Protein AF-A0A3C0W2G9-F1 (afdb_monomer_lite)

Secondary structure (DSSP, 8-state):
-------TTSSPPPHHHHIIIIIS--------SPPPPHHHHHHHHHHHTTS--GGG---EEEEEE-SHHHHHHHHTTS-HHHHHHHHHSS-EEEEEE-TTGGGGHHHH-TT-GGGGGGG-SHHHHHHHHHHHHHHHHHHHHHHHHHHHHHHHHHHTT-HHHHHHHHHHHHHHHHHHHHH-TT-S-----TTHHHHHHHHHHHHHHHHHHHHHHHHHHHHHHSSPPPPPPPP--PPPP--

Foldseek 3Di:
DDPPDQDPVNDDDDVVLCCLQPVVDDDDQDDDPDADDPVLVVVLCVVLQPDDAVLQLSFKDKDKQQDLVSLVVVLVVDDPVNSVSSNVDRIDIDIDGHLQSLVCSCPRNVVDNCSSVVNPDSVSSVVRRVVRSVVSVSVSSSSSSVSVVLVVCVVVPPPVSVVVVVVVVVVVVVVCQVPDPPPPDDDDPPVCVVVVVVVVVVVVVVVVVVVVVVVVVVVVVPDDDDDDDDDDDDDDDDD

Sequence (239 aa):
MAFDALSTRDVPVADAVLARLFTEARTHNGWSDRPVSEELIRKLYDLTKFGPTAVNMTPARFVFVTSPEAKARLSVHMAEGNRAKTLAAPVNLIIAQDIDFHDTLPKLFPHAPGARDWFLDEAGRREAAFRDAEAREREAEAEAKATAMVSEAIARGDVNAINYFVAQKYVEAFAELARSPQQKTVIVPSEMGALVGTIAGVGELVGLAKEQQQVRTEARQAAPRAAPRRSGGAVPTTE

Structure (mmCIF, N/CA/C/O backbone):
data_AF-A0A3C0W2G9-F1
#
_entry.id   AF-A0A3C0W2G9-F1
#
loop_
_atom_site.group_PDB
_atom_site.id
_atom_site.type_symbol
_atom_site.label_atom_id
_atom_site.label_alt_id
_atom_site.label_comp_id
_atom_site.label_asym_id
_atom_site.label_entity_id
_atom_site.label_seq_id
_atom_site.pdbx_PDB_ins_code
_atom_site.Cartn_x
_atom_site.Cartn_y
_atom_site.Cartn_z
_atom_site.occupancy
_atom_site.B_iso_or_equiv
_atom_site.auth_seq_id
_atom_site.auth_comp_id
_atom_site.auth_asym_id
_atom_site.auth_atom_id
_atom_site.pdbx_PDB_model_num
ATOM 1 N N . MET A 1 1 ? 14.756 -41.113 3.517 1.00 38.84 1 MET A N 1
ATOM 2 C CA . MET A 1 1 ? 14.369 -40.845 4.916 1.00 38.84 1 MET A CA 1
ATOM 3 C C . MET A 1 1 ? 13.489 -39.602 4.919 1.00 38.84 1 MET A C 1
ATOM 5 O O . MET A 1 1 ? 13.865 -38.640 4.271 1.00 38.84 1 MET A O 1
ATOM 9 N N . ALA A 1 2 ? 12.297 -39.749 5.507 1.00 42.31 2 ALA A N 1
ATOM 10 C CA . ALA A 1 2 ? 11.140 -38.851 5.659 1.00 42.31 2 ALA A CA 1
ATOM 11 C C . ALA A 1 2 ? 11.136 -37.471 4.958 1.00 42.31 2 ALA A C 1
ATOM 13 O O . ALA A 1 2 ? 11.814 -36.544 5.386 1.00 42.31 2 ALA A O 1
ATOM 14 N N . PHE A 1 3 ? 10.253 -37.333 3.963 1.00 50.38 3 PHE A N 1
ATOM 15 C CA . PHE A 1 3 ? 9.782 -36.067 3.373 1.00 50.38 3 PHE A CA 1
ATOM 16 C C . PHE A 1 3 ? 8.511 -35.532 4.084 1.00 50.38 3 PHE A C 1
ATOM 18 O O . PHE A 1 3 ? 7.849 -34.642 3.567 1.00 50.38 3 PHE A O 1
ATOM 25 N N . ASP A 1 4 ? 8.165 -36.086 5.254 1.00 56.31 4 ASP A N 1
ATOM 26 C CA . ASP A 1 4 ? 6.842 -35.945 5.897 1.00 56.31 4 ASP A CA 1
ATOM 27 C C . ASP A 1 4 ? 6.796 -34.972 7.089 1.00 56.31 4 ASP A C 1
ATOM 29 O O . ASP A 1 4 ? 5.819 -34.939 7.835 1.00 56.31 4 ASP A O 1
ATOM 33 N N . ALA A 1 5 ? 7.827 -34.154 7.300 1.00 57.97 5 ALA A N 1
ATOM 34 C CA . ALA A 1 5 ? 7.726 -33.061 8.264 1.00 57.97 5 ALA A CA 1
ATOM 35 C C . ALA A 1 5 ? 7.203 -31.814 7.542 1.00 57.97 5 ALA A C 1
ATOM 37 O O . ALA A 1 5 ? 7.985 -31.098 6.919 1.00 57.97 5 ALA A O 1
ATOM 38 N N . LEU A 1 6 ? 5.890 -31.559 7.626 1.00 51.69 6 LEU A N 1
ATOM 39 C CA . LEU A 1 6 ? 5.326 -30.255 7.267 1.00 51.69 6 LEU A CA 1
ATOM 40 C C . LEU A 1 6 ? 6.080 -29.195 8.071 1.00 51.69 6 LEU A C 1
ATOM 42 O O . LEU A 1 6 ? 6.038 -29.187 9.305 1.00 51.69 6 LEU A O 1
ATOM 46 N N . SER A 1 7 ? 6.807 -28.323 7.381 1.00 64.06 7 SER A N 1
ATOM 47 C CA . SER A 1 7 ? 7.380 -27.157 8.032 1.00 64.06 7 SER A CA 1
ATOM 48 C C . SER A 1 7 ? 6.233 -26.242 8.463 1.00 64.06 7 SER A C 1
ATOM 50 O O . SER A 1 7 ? 5.140 -26.283 7.901 1.00 64.06 7 SER A O 1
ATOM 52 N N . THR A 1 8 ? 6.454 -25.359 9.435 1.00 64.00 8 THR A N 1
ATOM 53 C CA . THR A 1 8 ? 5.440 -24.365 9.837 1.00 64.00 8 THR A CA 1
ATOM 54 C C . THR A 1 8 ? 4.965 -23.473 8.681 1.00 64.00 8 THR A C 1
ATOM 56 O O . THR A 1 8 ? 3.924 -22.837 8.801 1.00 64.00 8 THR A O 1
ATOM 59 N N . ARG A 1 9 ? 5.693 -23.442 7.554 1.00 63.69 9 ARG A N 1
ATOM 60 C CA . ARG A 1 9 ? 5.311 -22.740 6.318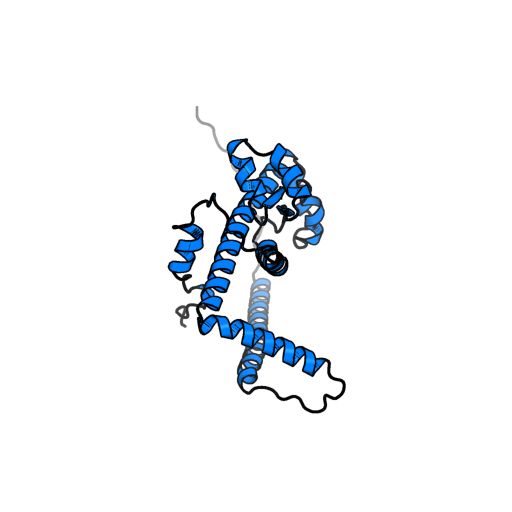 1.00 63.69 9 ARG A CA 1
ATOM 61 C C . ARG A 1 9 ? 4.286 -23.499 5.472 1.00 63.69 9 ARG A C 1
ATOM 63 O O . ARG A 1 9 ? 3.641 -22.881 4.635 1.00 63.69 9 ARG A O 1
ATOM 70 N N . ASP A 1 10 ? 4.145 -24.802 5.696 1.00 74.94 10 ASP A N 1
ATOM 71 C CA . ASP A 1 10 ? 3.252 -25.687 4.942 1.00 74.94 10 ASP A CA 1
ATOM 72 C C . ASP A 1 10 ? 1.887 -25.852 5.631 1.00 74.94 10 ASP A C 1
ATOM 74 O O . ASP A 1 10 ? 0.998 -26.528 5.116 1.00 74.94 10 ASP A O 1
ATOM 78 N N . VAL A 1 11 ? 1.707 -25.227 6.802 1.00 78.12 11 VAL A N 1
ATOM 79 C CA . VAL A 1 11 ? 0.422 -25.179 7.502 1.00 78.12 11 VAL A CA 1
ATOM 80 C C . VAL A 1 11 ? -0.447 -24.086 6.868 1.00 78.12 11 VAL A C 1
ATOM 82 O O . VAL A 1 11 ? -0.027 -22.926 6.835 1.00 78.12 11 VAL A O 1
ATOM 85 N N . PRO A 1 12 ? -1.660 -24.415 6.385 1.00 79.06 12 PRO A N 1
ATOM 86 C CA . PRO A 1 12 ? -2.573 -23.423 5.835 1.00 79.06 12 PRO A CA 1
ATOM 87 C C . PRO A 1 12 ? -2.901 -22.327 6.850 1.00 79.06 12 PRO A C 1
ATOM 89 O O . PRO A 1 12 ? -3.094 -22.587 8.040 1.00 79.06 12 PRO A O 1
ATOM 92 N N . VAL A 1 13 ? -3.006 -21.090 6.367 1.00 84.38 13 VAL A N 1
ATOM 93 C CA . VAL A 1 13 ? -3.516 -19.979 7.176 1.00 84.38 13 VAL A CA 1
ATOM 94 C C . VAL A 1 13 ? -4.967 -20.285 7.559 1.00 84.38 13 VAL A C 1
ATOM 96 O O . VAL A 1 13 ? -5.724 -20.796 6.738 1.00 84.38 13 VAL A O 1
ATOM 99 N N . ALA A 1 14 ? -5.359 -19.969 8.796 1.00 86.75 14 ALA A N 1
ATOM 100 C CA . ALA A 1 14 ? -6.708 -20.236 9.287 1.00 86.75 14 ALA A CA 1
ATOM 101 C C . ALA A 1 14 ? -7.794 -19.642 8.367 1.00 86.75 14 ALA A C 1
ATOM 103 O O . ALA A 1 14 ? -7.699 -18.480 7.963 1.00 86.75 14 ALA A O 1
ATOM 104 N N . ASP A 1 15 ? -8.868 -20.398 8.122 1.00 86.19 15 ASP A N 1
ATOM 105 C CA . ASP A 1 15 ? -9.966 -19.998 7.226 1.00 86.19 15 ASP A CA 1
ATOM 106 C C . ASP A 1 15 ? -10.579 -18.642 7.592 1.00 86.19 15 ASP A C 1
ATOM 108 O O . ASP A 1 15 ? -10.931 -17.862 6.714 1.00 86.19 15 ASP A O 1
ATOM 112 N N . ALA A 1 16 ? -10.645 -18.306 8.884 1.00 84.56 16 ALA A N 1
ATOM 113 C CA . ALA A 1 16 ? -11.134 -17.005 9.343 1.00 84.56 16 ALA A CA 1
ATOM 114 C C . ALA A 1 16 ? -10.266 -15.828 8.853 1.00 84.56 16 ALA A C 1
ATOM 116 O O . ALA A 1 16 ? -10.784 -14.749 8.555 1.00 84.56 16 ALA A O 1
ATOM 117 N N . VAL A 1 17 ? -8.948 -16.027 8.739 1.00 82.88 17 VAL A N 1
ATOM 118 C CA . VAL A 1 17 ? -8.032 -15.033 8.164 1.00 82.88 17 VAL A CA 1
ATOM 119 C C . VAL A 1 17 ? -8.278 -14.935 6.662 1.00 82.88 17 VAL A C 1
ATOM 121 O O . VAL A 1 17 ? -8.458 -13.834 6.147 1.00 82.88 17 VAL A O 1
ATOM 124 N N . LEU A 1 18 ? -8.360 -16.071 5.962 1.00 85.81 18 LEU A N 1
ATOM 125 C CA . LEU A 1 18 ? -8.646 -16.105 4.523 1.00 85.81 18 LEU A CA 1
ATOM 126 C C . LEU A 1 18 ? -9.985 -15.432 4.190 1.00 85.81 18 LEU A C 1
ATOM 128 O O . LEU A 1 18 ? -10.071 -14.674 3.222 1.00 85.81 18 LEU A O 1
ATOM 132 N N . ALA A 1 19 ? -10.999 -15.635 5.031 1.00 85.25 19 ALA A N 1
ATOM 133 C CA . ALA A 1 19 ? -12.293 -14.982 4.921 1.00 85.25 19 ALA A CA 1
ATOM 134 C C . ALA A 1 19 ? -12.169 -13.465 5.021 1.00 85.25 19 ALA A C 1
ATOM 136 O O . ALA A 1 19 ? -12.575 -12.735 4.115 1.00 85.25 19 ALA A O 1
ATOM 137 N N . ARG A 1 20 ? -11.523 -12.978 6.081 1.00 82.00 20 ARG A N 1
ATOM 138 C CA . ARG A 1 20 ? -11.395 -11.542 6.327 1.00 82.00 20 ARG A CA 1
ATOM 139 C C . ARG A 1 20 ? -10.521 -10.834 5.294 1.00 82.00 20 ARG A C 1
ATOM 141 O O . ARG A 1 20 ? -10.792 -9.679 4.974 1.00 82.00 20 ARG A O 1
ATOM 148 N N . LEU A 1 21 ? -9.496 -11.505 4.772 1.00 83.19 21 LEU A N 1
ATOM 149 C CA . LEU A 1 21 ? -8.594 -10.937 3.772 1.00 83.19 21 LEU A CA 1
ATOM 150 C C . LEU A 1 2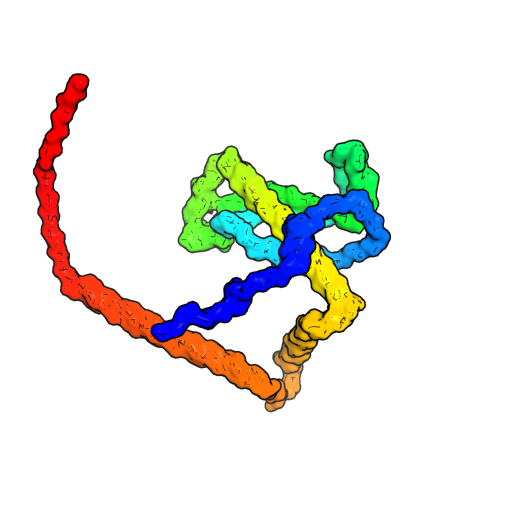1 ? -9.176 -10.983 2.357 1.00 83.19 21 LEU A C 1
ATOM 152 O O . LEU A 1 21 ? -9.108 -9.971 1.656 1.00 83.19 21 LEU A O 1
ATOM 156 N N . PHE A 1 22 ? -9.773 -12.110 1.959 1.00 83.19 22 PHE A N 1
ATOM 157 C CA . PHE A 1 22 ? -10.055 -12.399 0.552 1.00 83.19 22 PHE A CA 1
ATOM 158 C C . PHE A 1 22 ? -11.524 -12.702 0.248 1.00 83.19 22 PHE A C 1
ATOM 160 O O . PHE A 1 22 ? -12.098 -12.051 -0.622 1.00 83.19 22 PHE A O 1
ATOM 167 N N . THR A 1 23 ? -12.158 -13.673 0.914 1.00 88.75 23 THR A N 1
ATOM 168 C CA . THR A 1 23 ? -13.465 -14.181 0.437 1.00 88.75 23 THR A CA 1
ATOM 169 C C . THR A 1 23 ? -14.661 -13.363 0.947 1.00 88.75 23 THR A C 1
ATOM 171 O O . THR A 1 23 ? -15.630 -13.127 0.215 1.00 88.75 23 THR A O 1
ATOM 174 N N . GLU A 1 24 ? -14.577 -12.833 2.166 1.00 88.88 24 GLU A N 1
ATOM 175 C CA . GLU A 1 24 ? -15.614 -12.013 2.808 1.00 88.88 24 GLU A CA 1
ATOM 176 C C . GLU A 1 24 ? -15.268 -10.522 2.859 1.00 88.88 24 GLU A C 1
ATOM 178 O O . GLU A 1 24 ? -16.114 -9.703 3.215 1.00 88.88 24 GLU A O 1
ATOM 183 N N . ALA A 1 25 ? -14.060 -10.136 2.446 1.00 86.06 25 ALA A N 1
ATOM 184 C CA . ALA A 1 25 ? -13.681 -8.737 2.313 1.00 86.06 25 ALA A CA 1
ATOM 185 C C . ALA A 1 25 ? -14.664 -7.970 1.407 1.00 86.06 25 ALA A C 1
ATOM 187 O O . ALA A 1 25 ? -14.931 -8.369 0.270 1.00 86.06 25 ALA A O 1
ATOM 188 N N . ARG A 1 26 ? -15.198 -6.844 1.895 1.00 87.25 26 ARG A N 1
ATOM 189 C CA . ARG A 1 26 ? -16.066 -5.932 1.133 1.00 87.25 26 ARG A CA 1
ATOM 190 C C . ARG A 1 26 ? -15.583 -4.495 1.282 1.00 87.25 26 ARG A C 1
ATOM 192 O O . ARG A 1 26 ? -15.013 -4.124 2.305 1.00 87.25 26 ARG A O 1
ATOM 199 N N . THR A 1 27 ? -15.837 -3.675 0.268 1.00 85.50 27 THR A N 1
ATOM 200 C CA . THR A 1 27 ? -15.589 -2.233 0.342 1.00 85.50 27 THR A CA 1
ATOM 201 C C . THR A 1 27 ? -16.523 -1.599 1.370 1.00 85.50 27 THR A C 1
ATOM 203 O O . THR A 1 27 ? -17.745 -1.699 1.256 1.00 85.50 27 THR A O 1
ATOM 206 N N . HIS A 1 28 ? -15.952 -0.906 2.354 1.00 84.12 28 HIS A N 1
ATOM 207 C CA . HIS A 1 28 ? -16.710 -0.117 3.320 1.00 84.12 28 HIS A CA 1
ATOM 208 C C . HIS A 1 28 ? -16.845 1.331 2.838 1.00 84.12 28 HIS A C 1
ATOM 210 O O . HIS A 1 28 ? -15.894 1.920 2.333 1.00 84.12 28 HIS A O 1
ATOM 216 N N . ASN A 1 29 ? -18.038 1.909 2.999 1.00 82.75 29 ASN A N 1
ATOM 217 C CA . ASN A 1 29 ? -18.325 3.300 2.621 1.00 82.75 29 ASN A CA 1
ATOM 218 C C . ASN A 1 29 ? -18.645 4.209 3.823 1.00 82.75 29 ASN A C 1
ATOM 220 O O . ASN A 1 29 ? -18.886 5.397 3.628 1.00 82.75 29 ASN A O 1
ATOM 224 N N . GLY A 1 30 ? -18.657 3.663 5.043 1.00 85.56 30 GLY A N 1
ATOM 225 C CA . GLY A 1 30 ? -18.904 4.397 6.284 1.00 85.56 30 GLY A CA 1
ATOM 226 C C . GLY A 1 30 ? -17.729 4.263 7.248 1.00 85.56 30 GLY A C 1
ATOM 227 O O . GLY A 1 30 ? -17.085 3.215 7.296 1.00 85.56 30 GLY A O 1
ATOM 228 N N . TRP A 1 31 ? -17.474 5.321 8.016 1.00 88.62 31 TRP A N 1
ATOM 229 C CA . TRP A 1 31 ? -16.353 5.414 8.948 1.00 88.62 31 TRP A CA 1
ATOM 230 C C . TRP A 1 31 ? -16.860 5.703 10.358 1.00 88.62 31 TRP A C 1
ATOM 232 O O . TRP A 1 31 ? -17.821 6.446 10.533 1.00 88.62 31 TRP A O 1
ATOM 242 N N . SER A 1 32 ? -16.208 5.118 11.360 1.00 88.44 32 SER A N 1
ATOM 243 C CA . SER A 1 32 ? -16.384 5.519 12.759 1.00 88.44 32 SER A CA 1
ATOM 244 C C . SER A 1 32 ? -15.477 6.698 13.104 1.00 88.44 32 SER A C 1
ATOM 246 O O . SER A 1 32 ? -14.411 6.825 12.505 1.00 88.44 32 SER A O 1
ATOM 248 N N . ASP A 1 33 ? -15.785 7.414 14.183 1.00 84.81 33 ASP A N 1
ATOM 249 C CA . ASP A 1 33 ? -14.939 8.497 14.716 1.00 84.81 33 ASP A CA 1
ATOM 250 C C . ASP A 1 33 ? -13.641 8.012 15.390 1.00 84.81 33 ASP A C 1
ATOM 252 O O . ASP A 1 33 ? -12.859 8.808 15.910 1.00 84.81 33 ASP A O 1
ATOM 256 N N . ARG A 1 34 ? -13.391 6.695 15.416 1.00 87.00 34 ARG A N 1
ATOM 257 C CA . ARG A 1 34 ? -12.172 6.128 15.998 1.00 87.00 34 ARG A CA 1
ATOM 258 C C . ARG A 1 34 ? -10.946 6.595 15.198 1.00 87.00 34 ARG A C 1
ATOM 260 O O . ARG A 1 34 ? -10.843 6.263 14.014 1.00 87.00 34 ARG A O 1
ATOM 267 N N . PRO A 1 35 ? -9.983 7.292 15.827 1.00 87.00 35 PRO A N 1
ATOM 268 C CA . PRO A 1 35 ? -8.773 7.708 15.139 1.00 87.00 35 PRO A CA 1
ATOM 269 C C . PRO A 1 35 ? -7.886 6.501 14.818 1.00 87.00 35 PRO A C 1
ATOM 271 O O . PRO A 1 35 ? -7.828 5.525 15.568 1.00 87.00 35 PRO A O 1
ATOM 274 N N . VAL A 1 36 ? -7.153 6.598 13.712 1.00 91.94 36 VAL A N 1
ATOM 275 C CA . VAL A 1 36 ? -6.079 5.663 13.356 1.00 91.94 36 VAL A CA 1
ATOM 276 C C . VAL A 1 36 ? -4.764 6.283 13.817 1.00 91.94 36 VAL A C 1
ATOM 278 O O . VAL A 1 36 ? -4.431 7.393 13.404 1.00 91.94 36 VAL A O 1
ATOM 281 N N . SER A 1 37 ? -4.031 5.596 14.695 1.00 92.06 37 SER A N 1
ATOM 282 C CA . SER A 1 37 ? -2.765 6.111 15.219 1.00 92.06 37 SER A CA 1
ATOM 283 C C . SER A 1 37 ? -1.658 6.067 14.165 1.00 92.06 37 SER A C 1
ATOM 285 O O . SER A 1 37 ? -1.608 5.171 13.321 1.00 92.06 37 SER A O 1
ATOM 287 N N . GLU A 1 38 ? -0.719 7.010 14.246 1.00 92.38 38 GLU A N 1
ATOM 288 C CA . GLU A 1 38 ? 0.473 7.006 13.393 1.00 92.38 38 GLU A CA 1
ATOM 289 C C . GLU A 1 38 ? 1.300 5.725 13.576 1.00 92.38 38 GLU A C 1
ATOM 291 O O . GLU A 1 38 ? 1.834 5.185 12.611 1.00 92.38 38 GLU A O 1
ATOM 296 N N . GLU A 1 39 ? 1.357 5.190 14.797 1.00 92.69 39 GLU A N 1
ATOM 297 C CA . GLU A 1 39 ? 2.018 3.916 15.081 1.00 92.69 39 GLU A CA 1
ATOM 298 C C . GLU A 1 39 ? 1.418 2.770 14.255 1.00 92.69 39 GLU A C 1
ATOM 300 O O . GLU A 1 39 ? 2.155 1.965 13.688 1.00 92.69 39 GLU A O 1
ATOM 305 N N . LEU A 1 40 ? 0.087 2.711 14.142 1.00 88.62 40 LEU A N 1
ATOM 306 C CA . LEU A 1 40 ? -0.586 1.688 13.348 1.00 88.62 40 LEU A CA 1
ATOM 307 C C . LEU A 1 40 ? -0.289 1.853 11.852 1.00 88.62 40 LEU A C 1
ATOM 309 O O . LEU A 1 40 ? -0.045 0.865 11.165 1.00 88.62 40 LEU A O 1
ATOM 313 N N . ILE A 1 41 ? -0.248 3.096 11.366 1.00 91.94 41 ILE A N 1
ATOM 314 C CA . ILE A 1 41 ? 0.132 3.418 9.982 1.00 91.94 41 ILE A CA 1
ATOM 315 C C . ILE A 1 41 ? 1.573 2.977 9.694 1.00 91.94 41 ILE A C 1
ATOM 317 O O . ILE A 1 41 ? 1.844 2.393 8.646 1.00 91.94 41 ILE A O 1
ATOM 321 N N . ARG A 1 42 ? 2.501 3.218 10.626 1.00 91.56 42 ARG A N 1
ATOM 322 C CA . ARG A 1 42 ? 3.901 2.792 10.493 1.00 91.56 42 ARG A CA 1
ATOM 323 C C . ARG A 1 42 ? 4.031 1.275 10.489 1.00 91.56 42 ARG A C 1
ATOM 325 O O . ARG A 1 42 ? 4.726 0.754 9.628 1.00 91.56 42 ARG A O 1
ATOM 332 N N . LYS A 1 43 ? 3.315 0.576 11.376 1.00 88.25 43 LYS A N 1
ATOM 333 C CA . LYS A 1 43 ? 3.270 -0.896 11.386 1.00 88.25 43 LYS A CA 1
ATOM 334 C C . LYS A 1 43 ? 2.754 -1.454 10.064 1.00 88.25 43 LYS A C 1
ATOM 336 O O . LYS A 1 43 ? 3.364 -2.372 9.534 1.00 88.25 43 LYS A O 1
ATOM 341 N N . LEU A 1 44 ? 1.684 -0.870 9.520 1.00 89.06 44 LEU A N 1
ATOM 342 C CA . LEU A 1 44 ? 1.172 -1.236 8.200 1.00 89.06 44 LEU A CA 1
ATOM 343 C C . LEU A 1 44 ? 2.254 -1.063 7.127 1.00 89.06 44 LEU A C 1
ATOM 345 O O . LEU A 1 44 ? 2.577 -2.007 6.422 1.00 89.06 44 LEU A O 1
ATOM 349 N N . TYR A 1 45 ? 2.875 0.115 7.052 1.00 90.19 45 TYR A N 1
ATOM 350 C CA . TYR A 1 45 ? 3.935 0.373 6.076 1.00 90.19 45 TYR A CA 1
ATOM 351 C C . TYR A 1 45 ? 5.147 -0.559 6.235 1.00 90.19 45 TYR A C 1
ATOM 353 O O . TYR A 1 45 ? 5.735 -0.986 5.241 1.00 90.19 45 TYR A O 1
ATOM 361 N N . ASP A 1 46 ? 5.542 -0.868 7.470 1.00 89.31 46 ASP A N 1
ATOM 362 C CA . ASP A 1 46 ? 6.683 -1.736 7.754 1.00 89.31 46 ASP A CA 1
ATOM 363 C C . ASP A 1 46 ? 6.471 -3.171 7.279 1.00 89.31 46 ASP A C 1
ATOM 365 O O . ASP A 1 46 ? 7.450 -3.812 6.894 1.00 89.31 46 ASP A O 1
ATOM 369 N N . LEU A 1 47 ? 5.224 -3.642 7.263 1.00 85.69 47 LEU A N 1
ATOM 370 C CA . LEU A 1 47 ? 4.846 -4.908 6.643 1.00 85.69 47 LEU A CA 1
ATOM 371 C C . LEU A 1 47 ? 4.856 -4.762 5.110 1.00 85.69 47 LEU A C 1
ATOM 373 O O . LEU A 1 47 ? 5.661 -5.409 4.435 1.00 85.69 47 LEU A O 1
ATOM 377 N N . THR A 1 48 ? 4.117 -3.781 4.579 1.00 85.69 48 THR A N 1
ATOM 378 C CA . THR A 1 48 ? 3.885 -3.630 3.133 1.00 85.69 48 THR A CA 1
ATOM 379 C C . THR A 1 48 ? 5.175 -3.382 2.354 1.00 85.69 48 THR A C 1
ATOM 381 O O . THR A 1 48 ? 5.325 -3.812 1.209 1.00 85.69 48 THR A O 1
ATOM 384 N N . LYS A 1 49 ? 6.142 -2.647 2.924 1.00 84.88 49 LYS A N 1
ATOM 385 C CA . LYS A 1 49 ? 7.363 -2.250 2.200 1.00 84.88 49 LYS A CA 1
ATOM 386 C C . LYS A 1 49 ? 8.200 -3.453 1.750 1.00 84.88 49 LYS A C 1
ATOM 388 O O . LYS A 1 49 ? 8.859 -3.351 0.712 1.00 84.88 49 LYS A O 1
ATOM 393 N N . PHE A 1 50 ? 8.135 -4.567 2.484 1.00 82.38 50 PHE A N 1
ATOM 394 C CA . PHE A 1 50 ? 8.859 -5.807 2.191 1.00 82.38 50 PHE A CA 1
ATOM 395 C C . PHE A 1 50 ? 8.103 -6.772 1.274 1.00 82.38 50 PHE A C 1
ATOM 397 O O . PHE A 1 50 ? 8.633 -7.841 0.968 1.00 82.38 50 PHE A O 1
ATOM 404 N N . GLY A 1 51 ? 6.921 -6.386 0.794 1.00 83.19 51 GLY A N 1
ATOM 405 C CA . GLY A 1 51 ? 6.161 -7.176 -0.161 1.00 83.19 51 GLY A CA 1
ATOM 406 C C . GLY A 1 51 ? 6.959 -7.536 -1.420 1.00 83.19 51 GLY A C 1
ATOM 407 O O . GLY A 1 51 ? 7.809 -6.752 -1.870 1.00 83.19 51 GLY A O 1
ATOM 408 N N . PRO A 1 52 ? 6.728 -8.706 -2.032 1.00 83.62 52 PRO A N 1
ATOM 409 C CA . PRO A 1 52 ? 7.441 -9.099 -3.239 1.00 83.62 52 PRO A CA 1
ATOM 410 C C . PRO A 1 52 ? 7.144 -8.124 -4.390 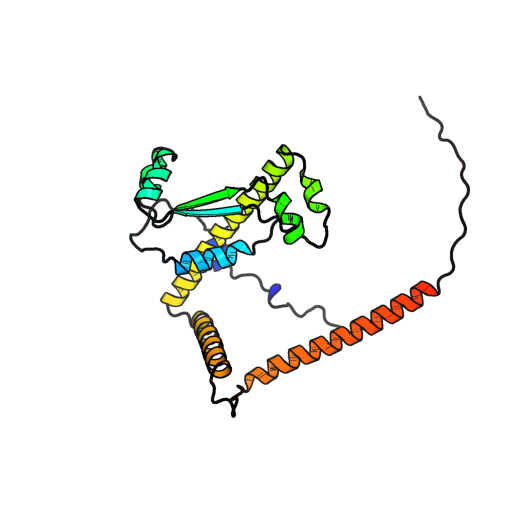1.00 83.62 52 PRO A C 1
ATOM 412 O O . PRO A 1 52 ? 6.016 -7.680 -4.578 1.00 83.62 52 PRO A O 1
ATOM 415 N N . THR A 1 53 ? 8.168 -7.780 -5.171 1.00 89.31 53 THR A N 1
ATOM 416 C CA . THR A 1 53 ? 8.039 -7.021 -6.430 1.00 89.31 53 THR A CA 1
ATOM 417 C C . THR A 1 53 ? 8.918 -7.663 -7.486 1.00 89.31 53 THR A C 1
ATOM 419 O O . THR A 1 53 ? 9.921 -8.310 -7.146 1.00 89.31 53 THR A O 1
ATOM 422 N N . ALA A 1 54 ? 8.563 -7.518 -8.763 1.00 84.31 54 ALA A N 1
ATOM 423 C CA . ALA A 1 54 ? 9.397 -8.074 -9.817 1.00 84.31 54 ALA A CA 1
ATOM 424 C C . ALA A 1 54 ? 10.789 -7.427 -9.751 1.00 84.31 54 ALA A C 1
ATOM 426 O O . ALA A 1 54 ? 10.927 -6.220 -9.562 1.00 84.31 54 ALA A O 1
ATOM 427 N N . VAL A 1 55 ? 11.831 -8.265 -9.809 1.00 88.38 55 VAL A N 1
ATOM 428 C CA . VAL A 1 55 ? 13.251 -7.877 -9.676 1.00 88.38 55 VAL A CA 1
ATOM 429 C C . VAL A 1 55 ? 13.566 -6.956 -8.483 1.00 88.38 55 VAL A C 1
ATOM 431 O O . VAL A 1 55 ? 14.544 -6.217 -8.513 1.00 88.38 55 VAL A O 1
ATOM 434 N N . ASN A 1 56 ? 12.760 -7.012 -7.415 1.00 91.06 56 ASN A N 1
ATOM 435 C CA . ASN A 1 56 ? 12.869 -6.121 -6.258 1.00 91.06 56 ASN A CA 1
ATOM 436 C C . ASN A 1 56 ? 12.821 -4.622 -6.631 1.00 91.06 56 ASN A C 1
ATOM 438 O O . ASN A 1 56 ? 13.521 -3.802 -6.037 1.00 91.06 56 ASN A O 1
ATOM 442 N N . MET A 1 57 ? 12.031 -4.257 -7.647 1.00 89.44 57 MET A N 1
ATOM 443 C CA . MET A 1 57 ? 12.022 -2.893 -8.178 1.00 89.44 57 MET A CA 1
ATOM 444 C C . MET A 1 57 ? 11.351 -1.875 -7.240 1.00 89.44 57 MET A C 1
ATOM 446 O O . MET A 1 57 ? 11.701 -0.698 -7.250 1.00 89.44 57 MET A O 1
ATOM 450 N N . THR A 1 58 ? 10.428 -2.316 -6.376 1.00 90.44 58 THR A N 1
ATOM 451 C CA . THR A 1 58 ? 9.760 -1.492 -5.344 1.00 90.44 58 THR A CA 1
ATOM 452 C C . THR A 1 58 ? 9.198 -0.142 -5.846 1.00 90.44 58 THR A C 1
ATOM 454 O O . THR A 1 58 ? 9.513 0.914 -5.285 1.00 90.44 58 THR A O 1
ATOM 457 N N . PRO A 1 59 ? 8.347 -0.114 -6.889 1.00 91.69 59 PRO A N 1
ATOM 458 C CA . PRO A 1 59 ? 7.959 1.138 -7.540 1.00 91.69 59 PRO A CA 1
ATOM 459 C C . PRO A 1 59 ? 6.849 1.883 -6.780 1.00 91.69 59 PRO A C 1
ATOM 461 O O . PRO A 1 59 ? 6.631 3.068 -7.012 1.00 91.69 59 PRO A O 1
ATOM 464 N N . ALA A 1 60 ? 6.153 1.222 -5.850 1.00 92.38 60 ALA A N 1
ATOM 465 C CA . ALA A 1 60 ? 5.067 1.823 -5.084 1.00 92.38 60 ALA A CA 1
ATOM 466 C C . ALA A 1 60 ? 5.557 2.970 -4.179 1.00 92.38 60 ALA A C 1
ATOM 468 O O . ALA A 1 60 ? 6.593 2.883 -3.509 1.00 92.38 60 ALA A O 1
ATOM 469 N N . ARG A 1 61 ? 4.787 4.056 -4.136 1.00 92.31 61 ARG A N 1
ATOM 470 C CA . ARG A 1 61 ? 4.989 5.222 -3.271 1.00 92.31 61 ARG A CA 1
ATOM 471 C C . ARG A 1 61 ? 3.699 5.484 -2.506 1.00 92.31 61 ARG A C 1
ATOM 473 O O . ARG A 1 61 ? 2.632 5.570 -3.103 1.00 92.31 61 ARG A O 1
ATOM 480 N N . PHE A 1 62 ? 3.805 5.622 -1.191 1.00 93.44 62 PHE A N 1
ATOM 481 C CA . PHE A 1 62 ? 2.657 5.708 -0.290 1.00 93.44 62 PHE A CA 1
ATOM 482 C C . PHE A 1 62 ? 2.594 7.092 0.351 1.00 93.44 62 PHE A C 1
ATOM 484 O O . PHE A 1 62 ? 3.559 7.529 0.978 1.00 93.44 62 PHE A O 1
ATOM 491 N N . VAL A 1 63 ? 1.456 7.773 0.221 1.00 95.06 63 VAL A N 1
ATOM 492 C CA . VAL A 1 63 ? 1.195 9.054 0.890 1.00 95.06 63 VAL A CA 1
ATOM 493 C C . VAL A 1 63 ? -0.044 8.916 1.764 1.00 95.06 63 VAL A C 1
ATOM 495 O O . VAL A 1 63 ? -1.165 8.810 1.267 1.00 95.06 63 VAL A O 1
ATOM 498 N N . PHE A 1 64 ? 0.163 8.938 3.079 1.00 95.31 64 PHE A N 1
ATOM 499 C CA . PHE A 1 64 ? -0.911 8.911 4.067 1.00 95.31 64 PHE A CA 1
ATOM 500 C C . PHE A 1 64 ? -1.416 10.333 4.333 1.00 95.31 64 PHE A C 1
ATOM 502 O O . PHE A 1 64 ? -0.686 11.195 4.819 1.00 95.31 64 PHE A O 1
ATOM 509 N N . VAL A 1 65 ? -2.684 10.579 4.016 1.00 96.31 65 VAL A N 1
ATOM 510 C CA . VAL A 1 65 ? -3.358 11.874 4.126 1.00 96.31 65 VAL A CA 1
ATOM 511 C C . VAL A 1 65 ? -4.284 11.857 5.342 1.00 96.31 65 VAL A C 1
ATOM 513 O O . VAL A 1 65 ? -5.373 11.275 5.312 1.00 96.31 65 VAL A O 1
ATOM 516 N N . THR A 1 66 ? -3.848 12.503 6.422 1.00 94.50 66 THR A N 1
ATOM 517 C CA . THR A 1 66 ? -4.540 12.486 7.723 1.00 94.50 66 THR A CA 1
ATOM 518 C C . THR A 1 66 ? -5.136 13.840 8.116 1.00 94.50 66 THR A C 1
ATOM 520 O O . THR A 1 66 ? -6.197 13.860 8.742 1.00 94.50 66 THR A O 1
ATOM 523 N N . SER A 1 67 ? -4.527 14.963 7.713 1.00 94.50 67 SER A N 1
ATOM 524 C CA . SER A 1 67 ? -4.991 16.302 8.113 1.00 94.50 67 SER A CA 1
ATOM 525 C C . SER A 1 67 ? -6.231 16.771 7.332 1.00 94.50 67 SER A C 1
ATOM 527 O O . SER A 1 67 ? -6.383 16.414 6.156 1.00 94.50 67 SER A O 1
ATOM 529 N N . PRO A 1 68 ? -7.109 17.597 7.935 1.00 94.94 68 PRO A N 1
ATOM 530 C CA . PRO A 1 68 ? -8.272 18.166 7.249 1.00 94.94 68 PRO A CA 1
ATOM 531 C C . PRO A 1 68 ? -7.911 18.947 5.978 1.00 94.94 68 PRO A C 1
ATOM 533 O O . PRO A 1 68 ? -8.573 18.801 4.952 1.00 94.94 68 PRO A O 1
ATOM 536 N N . GLU A 1 69 ? -6.830 19.725 6.006 1.00 96.94 69 GLU A N 1
ATOM 537 C CA . GLU A 1 69 ? -6.382 20.561 4.885 1.00 96.94 69 GLU A CA 1
ATOM 538 C C . GLU A 1 69 ? -5.917 19.695 3.712 1.00 96.94 69 GLU A C 1
ATOM 540 O O . GLU A 1 69 ? -6.253 19.948 2.553 1.00 96.94 69 GLU A O 1
ATOM 545 N N . ALA A 1 70 ? -5.163 18.634 4.004 1.00 96.94 70 ALA A N 1
ATOM 546 C CA . ALA A 1 70 ? -4.694 17.707 2.987 1.00 96.94 70 ALA A CA 1
ATOM 547 C C . ALA A 1 70 ? -5.857 16.883 2.399 1.00 96.9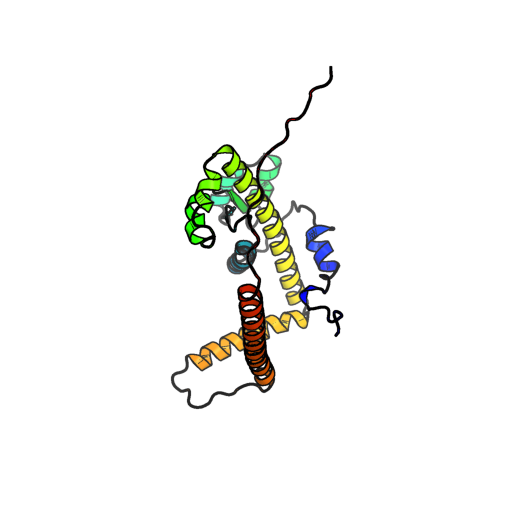4 70 ALA A C 1
ATOM 549 O O . ALA A 1 70 ? -5.905 16.671 1.186 1.00 96.94 70 ALA A O 1
ATOM 550 N N . LYS A 1 71 ? -6.846 16.501 3.219 1.00 96.62 71 LYS A N 1
ATOM 551 C CA . LYS A 1 71 ? -8.086 15.858 2.749 1.00 96.62 71 LYS A CA 1
ATOM 552 C C . LYS A 1 71 ? -8.927 16.790 1.878 1.00 96.62 71 LYS A C 1
ATOM 554 O O . LYS A 1 71 ? -9.465 16.343 0.868 1.00 96.62 71 LYS A O 1
ATOM 559 N N . ALA A 1 72 ? -9.002 18.080 2.205 1.00 96.69 72 ALA A N 1
ATOM 560 C CA . ALA A 1 72 ? -9.691 19.072 1.380 1.00 96.69 72 ALA A CA 1
ATOM 561 C C . ALA A 1 72 ? -9.032 19.216 -0.002 1.00 96.69 72 ALA A C 1
ATOM 563 O O . ALA A 1 72 ? -9.730 19.210 -1.017 1.00 96.69 72 ALA A O 1
ATOM 564 N N . ARG A 1 73 ? -7.691 19.244 -0.053 1.00 97.25 73 ARG A N 1
ATOM 565 C CA . ARG A 1 73 ? -6.925 19.225 -1.313 1.00 97.25 73 ARG A CA 1
ATOM 566 C C . ARG A 1 73 ? -7.166 17.955 -2.127 1.00 97.25 73 ARG A C 1
ATOM 568 O O . ARG A 1 73 ? -7.243 18.032 -3.344 1.00 97.25 73 ARG A O 1
ATOM 575 N N . LEU A 1 74 ? -7.295 16.799 -1.478 1.00 96.56 74 LEU A N 1
ATOM 576 C CA . LEU A 1 74 ? -7.590 15.536 -2.161 1.00 96.56 74 LEU A CA 1
ATOM 577 C C . LEU A 1 74 ? -9.027 15.493 -2.707 1.00 96.56 74 LEU A C 1
ATOM 579 O O . LEU A 1 74 ? -9.253 15.042 -3.827 1.00 96.56 74 LEU A O 1
ATOM 583 N N . SER A 1 75 ? -10.000 15.977 -1.932 1.00 95.19 75 SER A N 1
ATOM 584 C CA . SER A 1 75 ? -11.435 15.821 -2.208 1.00 95.19 75 SER A CA 1
ATOM 585 C C . SER A 1 75 ? -11.879 16.426 -3.547 1.00 95.19 75 SER A C 1
ATOM 587 O O . SER A 1 75 ? -12.728 15.853 -4.229 1.00 95.19 75 SER A O 1
ATOM 589 N N . VAL A 1 76 ? -11.269 17.530 -3.994 1.00 95.69 76 VAL A N 1
ATOM 590 C CA . VAL A 1 76 ? -11.623 18.157 -5.286 1.00 95.69 76 VAL A CA 1
ATOM 591 C C . VAL A 1 76 ? -11.311 17.266 -6.493 1.00 95.69 76 VAL A C 1
ATOM 593 O O . VAL A 1 76 ? -11.961 17.396 -7.528 1.00 95.69 76 VAL A O 1
ATOM 596 N N . HIS A 1 77 ? -10.366 16.335 -6.343 1.00 95.62 77 HIS A N 1
ATOM 597 C CA . HIS A 1 77 ? -9.989 15.364 -7.369 1.00 95.62 77 HIS A CA 1
ATOM 598 C C . HIS A 1 77 ? -10.832 14.083 -7.318 1.00 95.62 77 HIS A C 1
ATOM 600 O O . HIS A 1 77 ? -10.697 13.227 -8.189 1.00 95.62 77 HIS A O 1
ATOM 606 N N . MET A 1 78 ? -11.703 13.931 -6.315 1.00 94.06 78 MET A N 1
ATOM 607 C CA . MET A 1 78 ? -12.586 12.773 -6.190 1.00 94.06 78 MET A CA 1
ATOM 608 C C . MET A 1 78 ? -13.884 12.981 -6.973 1.00 94.06 78 MET A C 1
ATOM 610 O O . MET A 1 78 ? -14.434 14.090 -7.027 1.00 94.06 78 MET A O 1
ATOM 614 N N . ALA A 1 79 ? -14.416 11.878 -7.512 1.00 91.88 79 ALA A N 1
ATOM 615 C CA . ALA A 1 79 ? -15.778 11.823 -8.033 1.00 91.88 79 ALA A CA 1
ATOM 616 C C . ALA A 1 79 ? -16.774 12.314 -6.971 1.00 91.88 79 ALA A C 1
ATOM 618 O O . ALA A 1 79 ? -16.597 12.035 -5.784 1.00 91.88 79 ALA A O 1
ATOM 619 N N . GLU A 1 80 ? -17.825 13.021 -7.393 1.00 92.31 80 GLU A N 1
ATOM 620 C CA . GLU A 1 80 ? -18.763 13.713 -6.498 1.00 92.31 80 GLU A CA 1
ATOM 621 C C . GLU A 1 80 ? -19.295 12.812 -5.372 1.00 92.31 80 GLU A C 1
ATOM 623 O O . GLU A 1 80 ? -19.161 13.154 -4.196 1.00 92.31 80 GLU A O 1
ATOM 628 N N . GLY A 1 81 ? -19.769 11.608 -5.712 1.00 90.94 81 GLY A N 1
ATOM 629 C CA . GLY A 1 81 ? -20.287 10.633 -4.743 1.00 90.94 81 GLY A CA 1
ATOM 630 C C . GLY A 1 81 ? -19.257 10.093 -3.739 1.00 90.94 81 GLY A C 1
ATOM 631 O O . GLY A 1 81 ? -19.633 9.511 -2.725 1.00 90.94 81 GLY A O 1
ATOM 632 N N . ASN A 1 82 ? -17.958 10.301 -3.976 1.00 92.50 82 ASN A N 1
ATOM 633 C CA . ASN A 1 82 ? -16.885 9.852 -3.088 1.00 92.50 82 ASN A CA 1
ATOM 634 C C . ASN A 1 82 ? -16.351 10.963 -2.170 1.00 92.50 82 ASN A C 1
ATOM 636 O O . ASN A 1 82 ? -15.671 10.661 -1.193 1.00 92.50 82 ASN A O 1
ATOM 640 N N . ARG A 1 83 ? -16.678 12.236 -2.422 1.00 94.31 83 ARG A N 1
ATOM 641 C CA . ARG A 1 83 ? -16.097 13.372 -1.683 1.00 94.31 83 ARG A CA 1
ATOM 642 C C . ARG A 1 83 ? -16.388 13.324 -0.188 1.00 94.31 83 ARG A C 1
ATOM 644 O O . ARG A 1 83 ? -15.474 13.462 0.622 1.00 94.31 83 ARG A O 1
ATOM 651 N N . ALA A 1 84 ? -17.649 13.096 0.179 1.00 93.12 84 ALA A N 1
ATOM 652 C CA . ALA A 1 84 ? -18.072 13.072 1.578 1.00 93.12 84 ALA A CA 1
ATOM 653 C C . ALA A 1 84 ? -17.349 11.971 2.371 1.00 93.12 84 ALA A C 1
ATOM 655 O O . ALA A 1 84 ? -16.793 12.239 3.435 1.00 93.12 84 ALA A O 1
ATOM 656 N N . LYS A 1 85 ? -17.276 10.750 1.824 1.00 91.88 85 LYS A N 1
ATOM 657 C CA . LYS A 1 85 ? -16.594 9.632 2.490 1.00 91.88 85 LYS A CA 1
ATOM 658 C C . LYS A 1 85 ? -15.071 9.794 2.525 1.00 91.88 85 LYS A C 1
ATOM 660 O O . LYS A 1 85 ? -14.465 9.357 3.493 1.00 91.88 85 LYS A O 1
ATOM 665 N N . THR A 1 86 ? -14.453 10.445 1.535 1.00 93.44 86 THR A N 1
ATOM 666 C CA . THR A 1 86 ? -13.018 10.795 1.559 1.00 93.44 86 THR A CA 1
ATOM 667 C C . THR A 1 86 ? -12.705 11.799 2.669 1.00 93.44 86 THR A C 1
ATOM 669 O O . THR A 1 86 ? -11.716 11.645 3.384 1.00 93.44 86 THR A O 1
ATOM 672 N N . LEU A 1 87 ? -13.550 12.819 2.850 1.00 94.19 87 LEU A N 1
ATOM 673 C CA . LEU A 1 87 ? -13.381 13.805 3.922 1.00 94.19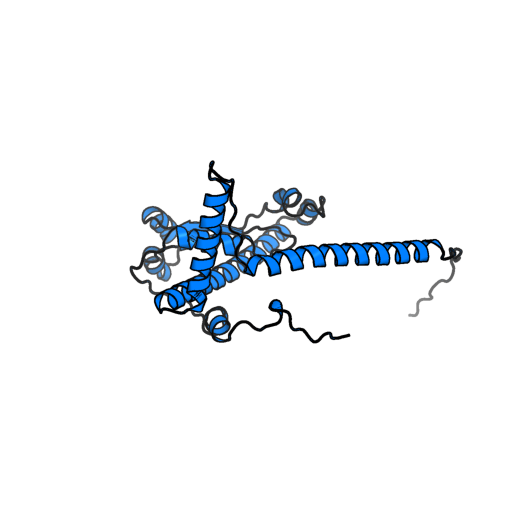 87 LEU A CA 1
ATOM 674 C C . LEU A 1 87 ? -13.602 13.187 5.310 1.00 94.19 87 LEU A C 1
ATOM 676 O O . LEU A 1 87 ? -12.868 13.510 6.241 1.00 94.19 87 LEU A O 1
ATOM 680 N N . ALA A 1 88 ? -14.576 12.281 5.427 1.00 93.31 88 ALA A N 1
ATOM 681 C CA . ALA A 1 88 ? -14.895 11.587 6.673 1.00 93.31 88 ALA A CA 1
ATOM 682 C C . ALA A 1 88 ? -13.888 10.482 7.046 1.00 93.31 88 ALA A C 1
ATOM 684 O O . ALA A 1 88 ? -13.774 10.140 8.220 1.00 93.31 88 ALA A O 1
ATOM 685 N N . ALA A 1 89 ? -13.156 9.915 6.081 1.00 93.75 89 ALA A N 1
ATOM 686 C CA . ALA A 1 89 ? -12.193 8.849 6.348 1.00 93.75 89 ALA A CA 1
ATOM 687 C C . ALA A 1 89 ? -11.107 9.321 7.332 1.00 93.75 89 ALA A C 1
ATOM 689 O O . ALA A 1 89 ? -10.553 10.409 7.139 1.00 93.75 89 ALA A O 1
ATOM 690 N N . PRO A 1 90 ? -10.727 8.527 8.353 1.00 93.06 90 PRO A N 1
ATOM 691 C CA . PRO A 1 90 ? -9.675 8.914 9.296 1.00 93.06 90 PRO A CA 1
ATOM 692 C C . PRO A 1 90 ? -8.315 9.068 8.598 1.00 93.06 90 PRO A C 1
ATOM 694 O O . PRO A 1 90 ? -7.566 9.996 8.908 1.00 93.06 90 PRO A O 1
ATOM 697 N N . VAL A 1 91 ? -8.044 8.239 7.588 1.00 95.00 91 VAL A N 1
ATOM 698 C CA . VAL A 1 91 ? -6.837 8.266 6.756 1.00 95.00 91 VAL A CA 1
ATOM 699 C C . VAL A 1 91 ? -7.249 8.012 5.311 1.00 95.00 91 VAL A C 1
ATOM 701 O O . VAL A 1 91 ? -8.013 7.086 5.054 1.00 95.00 91 VAL A O 1
ATOM 704 N N . ASN A 1 92 ? -6.727 8.798 4.371 1.00 95.06 92 ASN A N 1
ATOM 705 C CA . ASN A 1 92 ? -6.763 8.451 2.950 1.00 95.06 92 ASN A CA 1
ATOM 706 C C . ASN A 1 92 ? -5.350 8.054 2.523 1.00 95.06 92 ASN A C 1
ATOM 708 O O . ASN A 1 92 ? -4.403 8.786 2.807 1.00 95.06 92 ASN A O 1
ATOM 712 N N . LEU A 1 93 ? -5.195 6.910 1.864 1.00 94.50 93 LEU A N 1
ATOM 713 C CA . LEU A 1 93 ? -3.914 6.477 1.315 1.00 94.50 93 LEU A CA 1
ATOM 714 C C . LEU A 1 93 ? -3.905 6.748 -0.188 1.00 94.50 93 LEU A C 1
ATOM 716 O O . LEU A 1 93 ? -4.784 6.284 -0.905 1.00 94.50 93 LEU A O 1
ATOM 720 N N . ILE A 1 94 ? -2.913 7.500 -0.656 1.00 93.81 94 ILE A N 1
ATOM 721 C CA . ILE A 1 94 ? -2.615 7.630 -2.081 1.00 93.81 94 ILE A CA 1
ATOM 722 C C . ILE A 1 94 ? -1.463 6.681 -2.383 1.00 93.81 94 ILE A C 1
ATOM 724 O O . ILE A 1 94 ? -0.394 6.793 -1.774 1.00 93.81 94 ILE A O 1
ATOM 728 N N . ILE A 1 95 ? -1.686 5.773 -3.326 1.00 91.75 95 ILE A N 1
ATOM 729 C CA . ILE A 1 95 ? -0.656 4.886 -3.858 1.00 91.75 95 ILE A CA 1
ATOM 730 C C . ILE A 1 95 ? -0.298 5.405 -5.243 1.00 91.75 95 ILE A C 1
ATOM 732 O O . ILE A 1 95 ? -1.139 5.484 -6.135 1.00 91.75 95 ILE A O 1
ATOM 736 N N . ALA A 1 96 ? 0.949 5.828 -5.387 1.00 90.31 96 ALA A N 1
ATOM 737 C CA . ALA A 1 96 ? 1.521 6.268 -6.646 1.00 90.31 96 ALA A CA 1
ATOM 738 C C . ALA A 1 96 ? 2.593 5.279 -7.104 1.00 90.31 96 ALA A C 1
ATOM 740 O O . ALA A 1 96 ? 3.095 4.467 -6.324 1.00 90.31 96 ALA A O 1
ATOM 741 N N . GLN A 1 97 ? 2.960 5.382 -8.374 1.00 88.81 97 GLN A N 1
ATOM 742 C CA . GLN A 1 97 ? 4.025 4.593 -8.972 1.00 88.81 97 GLN A CA 1
ATOM 743 C C . GLN A 1 97 ? 5.200 5.499 -9.334 1.00 88.81 97 GLN A C 1
ATOM 745 O O . GLN A 1 97 ? 5.019 6.569 -9.917 1.00 88.81 97 GLN A O 1
ATOM 750 N N . ASP A 1 98 ? 6.400 5.057 -8.995 1.00 91.25 98 ASP A N 1
ATOM 751 C CA . ASP A 1 98 ? 7.641 5.634 -9.483 1.00 91.25 98 ASP A CA 1
ATOM 752 C C . ASP A 1 98 ? 7.982 4.997 -10.831 1.00 91.25 98 ASP A C 1
ATOM 754 O O . ASP A 1 98 ? 8.294 3.810 -10.891 1.00 91.25 98 ASP A O 1
ATOM 758 N N . ILE A 1 99 ? 7.889 5.768 -11.914 1.00 89.44 99 ILE A N 1
ATOM 759 C CA . ILE A 1 99 ? 8.231 5.300 -13.267 1.00 89.44 99 ILE A CA 1
ATOM 760 C C . ILE A 1 99 ? 9.745 5.244 -13.502 1.00 89.44 99 ILE A C 1
ATOM 762 O O . ILE A 1 99 ? 10.195 4.577 -14.434 1.00 89.44 99 ILE A O 1
ATOM 766 N N . ASP A 1 100 ? 10.525 5.883 -12.633 1.00 91.31 100 ASP A N 1
ATOM 767 C CA . ASP A 1 100 ? 11.981 5.940 -12.690 1.00 91.31 100 ASP A CA 1
ATOM 768 C C . ASP A 1 100 ? 12.624 4.941 -11.710 1.00 91.31 100 ASP A C 1
ATOM 770 O O . ASP A 1 100 ? 13.825 4.983 -11.450 1.00 91.31 100 ASP A O 1
ATOM 774 N N . PHE A 1 101 ? 11.852 3.948 -11.237 1.00 90.81 101 PHE A N 1
ATOM 775 C CA . PHE A 1 101 ? 12.310 2.885 -10.328 1.00 90.81 101 PHE A CA 1
ATOM 776 C C . PHE A 1 101 ? 13.626 2.226 -10.774 1.00 90.81 101 PHE A C 1
ATOM 778 O O . PHE A 1 101 ? 14.442 1.822 -9.941 1.00 90.81 101 PHE A O 1
ATOM 785 N N . HIS A 1 102 ? 13.836 2.112 -12.090 1.00 90.88 102 HIS A N 1
ATOM 786 C CA . HIS A 1 102 ? 14.987 1.460 -12.705 1.00 90.88 102 HIS A CA 1
ATOM 787 C C . HIS A 1 102 ? 16.325 2.089 -12.288 1.00 90.88 102 HIS A C 1
ATOM 789 O O . HIS A 1 102 ? 17.323 1.373 -12.184 1.00 90.88 102 HIS A O 1
ATOM 795 N N . ASP A 1 103 ? 16.346 3.378 -11.941 1.00 92.31 103 ASP A N 1
ATOM 796 C CA . ASP A 1 103 ? 17.538 4.060 -11.427 1.00 92.31 103 ASP A CA 1
ATOM 797 C C . ASP A 1 103 ? 17.975 3.546 -10.045 1.00 92.31 103 ASP A C 1
ATOM 799 O O . ASP A 1 103 ? 19.140 3.669 -9.666 1.00 92.31 103 ASP A O 1
ATOM 803 N N . THR A 1 104 ? 17.071 2.907 -9.297 1.00 92.00 104 THR A N 1
ATOM 804 C CA . THR A 1 104 ? 17.368 2.316 -7.982 1.00 92.00 104 THR A CA 1
ATOM 805 C C . THR A 1 104 ? 17.779 0.842 -8.048 1.00 92.00 104 THR A C 1
ATOM 807 O O . THR A 1 104 ? 18.336 0.317 -7.078 1.00 92.00 104 THR A O 1
ATOM 810 N N . LEU A 1 105 ? 17.583 0.170 -9.191 1.00 93.00 105 LEU A N 1
ATOM 811 C CA . LEU A 1 105 ? 17.899 -1.254 -9.362 1.00 93.00 105 LEU A CA 1
ATOM 812 C C . LEU A 1 105 ? 19.364 -1.621 -9.082 1.00 93.00 105 LEU A C 1
ATOM 814 O O . LEU A 1 105 ? 19.570 -2.670 -8.476 1.00 93.00 105 LEU A O 1
ATOM 818 N N . PRO A 1 106 ? 20.387 -0.798 -9.391 1.00 92.19 106 PRO A N 1
ATOM 819 C CA . PRO A 1 106 ? 21.763 -1.117 -9.000 1.00 92.19 106 PRO A CA 1
ATOM 820 C C . PRO A 1 106 ? 21.940 -1.310 -7.484 1.00 92.19 106 PRO A C 1
ATOM 822 O O . PRO A 1 106 ? 22.802 -2.072 -7.050 1.00 92.19 106 PRO A O 1
ATOM 825 N N . LYS A 1 107 ? 21.109 -0.642 -6.672 1.00 92.25 107 LYS A N 1
ATOM 826 C CA . LYS A 1 107 ? 21.097 -0.774 -5.211 1.00 92.25 107 LYS A CA 1
ATOM 827 C C . LYS A 1 107 ? 20.194 -1.915 -4.740 1.00 92.25 107 LYS A C 1
ATOM 829 O O . LYS A 1 107 ? 20.566 -2.634 -3.818 1.00 92.25 107 LYS A O 1
ATOM 834 N N . LEU A 1 108 ? 19.001 -2.044 -5.321 1.00 91.62 108 LEU A N 1
ATOM 835 C CA . LEU A 1 108 ? 17.970 -2.981 -4.855 1.00 91.62 108 LEU A CA 1
ATOM 836 C C . LEU A 1 108 ? 18.119 -4.395 -5.427 1.00 91.62 108 LEU A C 1
ATOM 838 O O . LEU A 1 108 ? 17.675 -5.359 -4.805 1.00 91.62 108 LEU A O 1
ATOM 842 N N . PHE A 1 109 ? 18.774 -4.524 -6.579 1.00 92.81 109 PHE A N 1
ATOM 843 C CA . PHE A 1 109 ? 19.006 -5.780 -7.282 1.00 92.81 109 PHE A CA 1
ATOM 844 C C . PHE A 1 109 ? 20.485 -5.937 -7.696 1.00 92.81 109 PHE A C 1
ATOM 846 O O . PHE A 1 109 ? 20.807 -6.111 -8.874 1.00 92.81 109 PHE A O 1
ATOM 853 N N . PRO A 1 110 ? 21.426 -5.905 -6.729 1.00 91.56 110 PRO A N 1
ATOM 854 C CA . PRO A 1 110 ? 22.866 -5.844 -7.007 1.00 91.56 110 PRO A CA 1
ATOM 855 C C . PRO A 1 110 ? 23.417 -7.104 -7.692 1.00 91.56 110 PRO A C 1
ATOM 857 O O . PRO A 1 110 ? 24.511 -7.082 -8.249 1.00 91.56 110 PRO A O 1
ATOM 860 N N . HIS A 1 111 ? 22.666 -8.209 -7.674 1.00 91.25 111 HIS A N 1
ATOM 861 C CA . HIS A 1 111 ? 23.039 -9.451 -8.349 1.00 91.25 111 HIS A CA 1
ATOM 862 C C . HIS A 1 111 ? 23.009 -9.341 -9.883 1.00 91.25 111 HIS A C 1
ATOM 864 O O . HIS A 1 111 ? 23.648 -10.155 -10.548 1.00 91.25 111 HIS A O 1
ATOM 870 N N . ALA A 1 112 ? 22.317 -8.340 -10.447 1.00 91.50 112 ALA A N 1
ATOM 871 C CA . ALA A 1 112 ? 22.324 -8.054 -11.882 1.00 91.50 112 ALA A CA 1
ATOM 872 C C . ALA A 1 112 ? 22.517 -6.544 -12.150 1.00 91.50 112 ALA A C 1
ATOM 874 O O . ALA A 1 112 ? 21.544 -5.820 -12.355 1.00 91.50 112 ALA A O 1
ATOM 875 N N . PRO A 1 113 ? 23.770 -6.054 -12.215 1.00 85.25 113 PRO A N 1
ATOM 876 C CA . PRO A 1 113 ? 24.073 -4.628 -12.398 1.00 85.25 113 PRO A CA 1
ATOM 877 C C . PRO A 1 113 ? 23.498 -3.994 -13.677 1.00 85.25 113 PRO A C 1
ATOM 879 O O . PRO A 1 113 ? 23.253 -2.793 -13.703 1.00 85.25 113 PRO A O 1
ATOM 882 N N . GLY A 1 114 ? 23.252 -4.794 -14.723 1.00 89.88 114 GLY A N 1
ATOM 883 C CA . GLY A 1 114 ? 22.626 -4.350 -15.977 1.00 89.88 114 GLY A CA 1
ATOM 884 C C . GLY A 1 114 ? 21.093 -4.315 -15.953 1.00 89.88 114 GLY A C 1
ATOM 885 O O . GLY A 1 114 ? 20.485 -4.001 -16.971 1.00 89.88 114 GLY A O 1
ATOM 886 N N . ALA A 1 115 ? 20.450 -4.644 -14.824 1.00 88.94 115 ALA A N 1
ATOM 887 C CA . ALA A 1 115 ? 18.989 -4.717 -14.738 1.00 88.94 115 ALA A CA 1
ATOM 888 C C . ALA A 1 115 ? 18.298 -3.373 -14.991 1.00 88.94 115 ALA A C 1
ATOM 890 O O . ALA A 1 115 ? 17.175 -3.347 -15.487 1.00 88.94 115 ALA A O 1
ATOM 891 N N . ARG A 1 116 ? 18.985 -2.258 -14.711 1.00 88.69 116 ARG A N 1
ATOM 892 C CA . ARG A 1 116 ? 18.518 -0.913 -15.061 1.00 88.69 116 ARG A CA 1
ATOM 893 C C . ARG A 1 116 ? 18.156 -0.804 -16.547 1.00 88.69 116 ARG A C 1
ATOM 895 O O . ARG A 1 116 ? 17.127 -0.226 -16.886 1.00 88.69 116 ARG A O 1
ATOM 902 N N . ASP A 1 117 ? 18.972 -1.393 -17.417 1.00 91.00 117 ASP A N 1
ATOM 903 C CA . ASP A 1 117 ? 18.847 -1.232 -18.866 1.00 91.00 117 ASP A CA 1
ATOM 904 C C . ASP A 1 117 ? 17.766 -2.137 -19.482 1.00 91.00 117 ASP A C 1
ATOM 906 O O . ASP A 1 117 ? 17.372 -1.951 -20.632 1.00 91.00 117 ASP A O 1
ATOM 910 N N . TRP A 1 118 ? 17.219 -3.089 -18.715 1.00 87.00 118 TRP A N 1
ATOM 911 C CA . TRP A 1 118 ? 16.066 -3.899 -19.144 1.00 87.00 118 TRP A CA 1
ATOM 912 C C . TRP A 1 118 ? 14.798 -3.061 -19.309 1.00 87.00 118 TRP A C 1
ATOM 914 O O . TRP A 1 118 ? 13.852 -3.477 -19.973 1.00 87.00 118 TRP A O 1
ATOM 924 N N . PHE A 1 119 ? 14.796 -1.874 -18.712 1.00 85.56 119 PHE A N 1
ATOM 925 C CA . PHE A 1 119 ? 13.644 -1.006 -18.589 1.00 85.56 119 PHE A CA 1
ATOM 926 C C . PHE A 1 119 ? 13.886 0.346 -19.266 1.00 85.56 119 PHE A C 1
ATOM 928 O O . PHE A 1 119 ? 13.417 1.354 -18.769 1.00 85.56 119 PHE A O 1
ATOM 935 N N . LEU A 1 120 ? 14.637 0.430 -20.370 1.00 80.00 120 LEU A N 1
ATOM 936 C CA . LEU A 1 120 ? 14.880 1.721 -21.043 1.00 80.00 120 LEU A CA 1
ATOM 937 C C . LEU A 1 120 ? 13.658 2.250 -21.813 1.00 80.00 120 LEU A C 1
ATOM 939 O O . LEU A 1 120 ? 13.534 3.464 -21.980 1.00 80.00 120 LEU A O 1
ATOM 943 N N . ASP A 1 121 ? 12.741 1.368 -22.213 1.00 87.94 121 ASP A N 1
ATOM 944 C CA . ASP A 1 121 ? 11.471 1.744 -22.837 1.00 87.94 121 ASP A CA 1
ATOM 945 C C . ASP A 1 121 ? 10.473 2.307 -21.809 1.00 87.94 121 ASP A C 1
ATOM 947 O O . ASP A 1 121 ? 10.167 1.675 -20.796 1.00 87.94 121 ASP A O 1
ATOM 951 N N . GLU A 1 122 ? 9.947 3.503 -22.077 1.00 83.25 122 GLU A N 1
ATOM 952 C CA . GLU A 1 122 ? 9.049 4.216 -21.163 1.00 83.25 122 GLU A CA 1
ATOM 953 C C . GLU A 1 122 ? 7.687 3.522 -21.025 1.00 83.25 122 GLU A C 1
ATOM 955 O O . GLU A 1 122 ? 7.149 3.429 -19.918 1.00 83.25 122 GLU A O 1
ATOM 960 N N . ALA A 1 123 ? 7.141 2.992 -22.125 1.00 81.06 123 ALA A N 1
ATOM 961 C CA . ALA A 1 123 ? 5.855 2.302 -22.103 1.00 81.06 123 ALA A CA 1
ATOM 962 C C . ALA A 1 123 ? 5.937 1.020 -21.260 1.00 81.06 123 ALA A C 1
ATOM 964 O O . ALA A 1 123 ? 5.097 0.798 -20.383 1.00 81.06 123 ALA A O 1
ATOM 965 N N . GLY A 1 124 ? 6.997 0.229 -21.451 1.00 77.88 124 GLY A N 1
ATOM 966 C CA . GLY A 1 124 ? 7.301 -0.943 -20.635 1.00 77.88 124 GLY A CA 1
ATOM 967 C C . GLY A 1 124 ? 7.510 -0.611 -19.155 1.00 77.88 124 GLY A C 1
ATOM 968 O O . GLY A 1 124 ? 6.959 -1.302 -18.295 1.00 77.88 124 GLY A O 1
ATOM 969 N N . ARG A 1 125 ? 8.235 0.474 -18.832 1.00 83.12 125 ARG A N 1
ATOM 970 C CA . ARG A 1 125 ? 8.398 0.941 -17.440 1.00 83.12 125 ARG A CA 1
ATOM 971 C C . ARG A 1 125 ? 7.077 1.288 -16.789 1.00 83.12 125 ARG A C 1
ATOM 973 O O . ARG A 1 125 ? 6.825 0.878 -15.659 1.00 83.12 125 ARG A O 1
ATOM 980 N N . ARG A 1 126 ? 6.241 2.052 -17.486 1.00 77.50 126 ARG A N 1
ATOM 981 C CA . ARG A 1 126 ? 4.967 2.517 -16.946 1.00 77.50 126 ARG A CA 1
ATOM 982 C C . ARG A 1 126 ? 4.037 1.354 -16.626 1.00 77.50 126 ARG A C 1
ATOM 984 O O . ARG A 1 126 ? 3.414 1.371 -15.568 1.00 77.50 126 ARG A O 1
ATOM 991 N N . GLU A 1 127 ? 3.982 0.357 -17.505 1.00 80.38 127 GLU A N 1
ATOM 992 C CA . GLU A 1 127 ? 3.186 -0.852 -17.296 1.00 80.38 127 GLU A CA 1
ATOM 993 C C . GLU A 1 127 ? 3.728 -1.702 -16.138 1.00 80.38 127 GLU A C 1
ATOM 995 O O . GLU A 1 127 ? 2.959 -2.147 -15.287 1.00 80.38 127 GLU A O 1
ATOM 1000 N N . ALA A 1 128 ? 5.049 -1.897 -16.060 1.00 76.62 128 ALA A N 1
ATOM 1001 C CA . ALA A 1 128 ? 5.676 -2.639 -14.965 1.00 76.62 128 ALA A CA 1
ATOM 1002 C C . ALA A 1 128 ? 5.435 -1.959 -13.606 1.00 76.62 128 ALA A C 1
ATOM 1004 O O . ALA A 1 128 ? 4.989 -2.606 -12.659 1.00 76.62 128 ALA A O 1
ATOM 1005 N N . ALA A 1 129 ? 5.659 -0.644 -13.536 1.00 78.06 129 ALA A N 1
ATOM 1006 C CA . ALA A 1 129 ? 5.433 0.146 -12.332 1.00 78.06 129 ALA A CA 1
ATOM 1007 C C . ALA A 1 129 ? 3.959 0.122 -11.899 1.00 78.06 129 ALA A C 1
ATOM 1009 O O . ALA A 1 129 ? 3.679 0.022 -10.706 1.00 78.06 129 ALA A O 1
ATOM 1010 N N . PHE A 1 130 ? 3.028 0.173 -12.859 1.00 81.75 130 PHE A N 1
ATOM 1011 C CA . PHE A 1 130 ? 1.592 0.102 -12.596 1.00 81.75 130 PHE A CA 1
ATOM 1012 C C . PHE A 1 130 ? 1.179 -1.242 -11.999 1.00 81.75 130 PHE A C 1
ATOM 1014 O O . PHE A 1 130 ? 0.558 -1.270 -10.939 1.00 81.75 130 PHE A O 1
ATOM 1021 N N . ARG A 1 131 ? 1.571 -2.357 -12.627 1.00 79.62 131 ARG A N 1
ATOM 1022 C CA . ARG A 1 131 ? 1.223 -3.702 -12.140 1.00 79.62 131 ARG A CA 1
ATOM 1023 C C . ARG A 1 131 ? 1.774 -3.974 -10.743 1.00 79.62 131 ARG A C 1
ATOM 1025 O O . ARG A 1 131 ? 1.056 -4.505 -9.899 1.00 79.62 131 ARG A O 1
ATOM 1032 N N . ASP A 1 132 ? 3.018 -3.582 -10.479 1.00 80.50 132 ASP A N 1
ATOM 1033 C CA . ASP A 1 132 ? 3.627 -3.773 -9.160 1.00 80.50 132 ASP A CA 1
ATOM 1034 C C . ASP A 1 132 ? 3.006 -2.852 -8.096 1.00 80.50 132 ASP A C 1
ATOM 1036 O O . ASP A 1 132 ? 2.818 -3.274 -6.954 1.00 80.50 132 ASP A O 1
ATOM 1040 N N . ALA A 1 133 ? 2.646 -1.612 -8.444 1.00 74.06 133 ALA A N 1
ATOM 1041 C CA . ALA A 1 133 ? 1.942 -0.716 -7.525 1.00 74.06 133 ALA A CA 1
ATOM 1042 C C . ALA A 1 133 ? 0.534 -1.233 -7.185 1.00 74.06 133 ALA A C 1
ATOM 1044 O O . ALA A 1 133 ? 0.145 -1.217 -6.018 1.00 74.06 133 ALA A O 1
ATOM 1045 N N . GLU A 1 134 ? -0.196 -1.756 -8.169 1.00 83.12 134 GLU A N 1
ATOM 1046 C CA . GLU A 1 134 ? -1.520 -2.355 -7.973 1.00 83.12 134 GLU A CA 1
ATOM 1047 C C . GLU A 1 134 ? -1.445 -3.647 -7.134 1.00 83.12 134 GLU A C 1
ATOM 1049 O O . GLU A 1 134 ? -2.305 -3.918 -6.294 1.00 83.12 134 GLU A O 1
ATOM 1054 N N . ALA A 1 135 ? -0.390 -4.452 -7.305 1.00 71.75 135 ALA A N 1
ATOM 1055 C CA . ALA A 1 135 ? -0.133 -5.598 -6.434 1.00 71.75 135 ALA A CA 1
ATOM 1056 C C . ALA A 1 135 ? 0.109 -5.157 -4.979 1.00 71.75 135 ALA A C 1
ATOM 1058 O O . ALA A 1 135 ? -0.463 -5.739 -4.055 1.00 71.75 135 ALA A O 1
ATOM 1059 N N . ARG A 1 136 ? 0.889 -4.086 -4.775 1.00 79.69 136 ARG A N 1
ATOM 1060 C CA . ARG A 1 136 ? 1.154 -3.518 -3.444 1.00 79.69 136 ARG A CA 1
ATOM 1061 C C . ARG A 1 136 ? -0.074 -2.886 -2.796 1.00 79.69 136 ARG A C 1
ATOM 1063 O O . ARG A 1 136 ? -0.197 -2.954 -1.578 1.00 79.69 136 ARG A O 1
ATOM 1070 N N . GLU A 1 137 ? -0.983 -2.298 -3.569 1.00 79.31 137 GLU A N 1
ATOM 1071 C CA . GLU A 1 137 ? -2.282 -1.838 -3.063 1.00 79.31 137 GLU A CA 1
ATOM 1072 C C . GLU A 1 137 ? -3.062 -2.992 -2.430 1.00 79.31 137 GLU A C 1
ATOM 1074 O O . GLU A 1 137 ? -3.470 -2.903 -1.271 1.00 79.31 137 GLU A O 1
ATOM 1079 N N . ARG A 1 138 ? -3.191 -4.111 -3.151 1.00 78.62 138 ARG A N 1
ATOM 1080 C CA . ARG A 1 138 ? -3.902 -5.299 -2.654 1.00 78.62 138 ARG A CA 1
ATOM 1081 C C . ARG A 1 138 ? -3.239 -5.900 -1.414 1.00 78.62 138 ARG A C 1
ATOM 1083 O O . ARG A 1 138 ? -3.936 -6.329 -0.496 1.00 78.62 138 ARG A O 1
ATOM 1090 N N . GLU A 1 139 ? -1.909 -5.924 -1.372 1.00 63.34 139 GLU A N 1
ATOM 1091 C CA . GLU A 1 139 ? -1.146 -6.393 -0.210 1.00 63.34 139 GLU A CA 1
ATOM 1092 C C . GLU A 1 139 ? -1.355 -5.486 1.011 1.00 63.34 139 GLU A C 1
ATOM 1094 O O . GLU A 1 139 ? -1.704 -5.977 2.083 1.00 63.34 139 GLU A O 1
ATOM 1099 N N . ALA A 1 140 ? -1.255 -4.164 0.837 1.00 72.44 140 ALA A N 1
ATOM 1100 C CA . ALA A 1 140 ? -1.502 -3.193 1.901 1.00 72.44 140 ALA A CA 1
ATOM 1101 C C . ALA A 1 140 ? -2.927 -3.311 2.467 1.00 72.44 140 ALA A C 1
ATOM 1103 O O . ALA A 1 140 ? -3.133 -3.264 3.681 1.00 72.44 140 ALA A O 1
ATOM 1104 N N . GLU A 1 141 ? -3.932 -3.503 1.608 1.00 76.88 141 GLU A N 1
ATOM 1105 C CA . GLU A 1 141 ? -5.306 -3.740 2.056 1.00 76.88 141 GLU A CA 1
ATOM 1106 C C . GLU A 1 141 ? -5.443 -5.028 2.876 1.00 76.88 141 GLU A C 1
ATOM 1108 O O . GLU A 1 141 ? -6.167 -5.053 3.879 1.00 76.88 141 GLU A O 1
ATOM 1113 N N . ALA A 1 142 ? -4.769 -6.102 2.461 1.00 68.06 142 ALA A N 1
ATOM 1114 C CA . ALA A 1 142 ? -4.771 -7.360 3.193 1.00 68.06 142 ALA A CA 1
ATOM 1115 C C . ALA A 1 142 ? -4.092 -7.197 4.565 1.00 68.06 142 ALA A C 1
ATOM 1117 O O . ALA A 1 142 ? -4.653 -7.568 5.596 1.00 68.06 142 ALA A O 1
ATOM 1118 N N . GLU A 1 143 ? -2.931 -6.555 4.622 1.00 71.12 143 GLU A N 1
ATOM 1119 C CA . GLU A 1 143 ? -2.205 -6.323 5.872 1.00 71.12 143 GLU A CA 1
ATOM 1120 C C . GLU A 1 143 ? -2.954 -5.406 6.841 1.00 71.12 143 GLU A C 1
ATOM 1122 O O . GLU A 1 143 ? -2.966 -5.659 8.049 1.00 71.12 143 GLU A O 1
ATOM 1127 N N . ALA A 1 144 ? -3.640 -4.376 6.337 1.00 72.00 144 ALA A N 1
ATOM 1128 C CA . ALA A 1 144 ? -4.475 -3.507 7.160 1.00 72.00 144 ALA A CA 1
ATOM 1129 C C . ALA A 1 144 ? -5.593 -4.307 7.847 1.00 72.00 144 ALA A C 1
ATOM 1131 O O . ALA A 1 144 ? -5.835 -4.152 9.048 1.00 72.00 144 ALA A O 1
ATOM 1132 N N . LYS A 1 145 ? -6.238 -5.223 7.113 1.00 74.62 145 LYS A N 1
ATOM 1133 C CA . LYS A 1 145 ? -7.273 -6.116 7.657 1.00 74.62 145 LYS A CA 1
ATOM 1134 C C . LYS A 1 145 ? -6.698 -7.134 8.642 1.00 74.62 145 LYS A C 1
ATOM 1136 O O . LYS A 1 145 ? -7.314 -7.361 9.684 1.00 74.62 145 LYS A O 1
ATOM 1141 N N . ALA A 1 146 ? -5.527 -7.707 8.355 1.00 66.50 146 ALA A N 1
ATOM 1142 C CA . ALA A 1 146 ? -4.837 -8.629 9.258 1.00 66.50 146 ALA A CA 1
ATOM 1143 C C . ALA A 1 146 ? -4.449 -7.936 10.573 1.00 66.50 146 ALA A C 1
ATOM 1145 O O . ALA A 1 146 ? -4.727 -8.442 11.659 1.00 66.50 146 ALA A O 1
ATOM 1146 N N . THR A 1 147 ? -3.887 -6.730 10.488 1.00 67.75 147 THR A N 1
ATOM 1147 C CA . THR A 1 147 ? -3.502 -5.931 11.658 1.00 67.75 147 THR A CA 1
ATOM 1148 C C . THR A 1 147 ? -4.727 -5.550 12.490 1.00 67.75 147 THR A C 1
ATOM 1150 O O . THR A 1 147 ? -4.697 -5.651 13.717 1.00 67.75 147 THR A O 1
ATOM 1153 N N . ALA A 1 148 ? -5.838 -5.180 11.842 1.00 69.12 148 ALA A N 1
ATOM 1154 C CA . ALA A 1 148 ? -7.106 -4.927 12.521 1.00 69.12 148 ALA A CA 1
ATOM 1155 C C . ALA A 1 148 ? -7.652 -6.185 13.218 1.00 69.12 148 ALA A C 1
ATOM 1157 O O . ALA A 1 148 ? -8.130 -6.087 14.345 1.00 69.12 148 ALA A O 1
ATOM 1158 N N . MET A 1 149 ? -7.547 -7.361 12.589 1.00 65.94 149 MET A N 1
ATOM 1159 C CA . MET A 1 149 ? -7.939 -8.637 13.194 1.00 65.94 149 MET A CA 1
ATOM 1160 C C . MET A 1 149 ? -7.106 -8.947 14.439 1.00 65.94 149 MET A C 1
ATOM 1162 O O . MET A 1 149 ? -7.675 -9.279 15.473 1.00 65.94 149 MET A O 1
ATOM 1166 N N . VAL A 1 150 ? -5.780 -8.813 14.363 1.00 60.31 150 VAL A N 1
ATOM 1167 C CA . VAL A 1 150 ? -4.891 -9.049 15.509 1.00 60.31 150 VAL A CA 1
ATOM 1168 C C . VAL A 1 150 ? -5.194 -8.051 16.625 1.00 60.31 150 VAL A C 1
ATOM 1170 O O . VAL A 1 150 ? -5.362 -8.452 17.770 1.00 60.31 150 VAL A O 1
ATOM 1173 N N . SER A 1 151 ? -5.362 -6.766 16.301 1.00 61.84 151 SER A N 1
ATOM 1174 C CA . SER A 1 151 ? -5.740 -5.738 17.278 1.00 61.84 151 SER A CA 1
ATOM 1175 C C . SER A 1 151 ? -7.091 -6.025 17.945 1.00 61.84 151 SER A C 1
ATOM 1177 O O . SER A 1 151 ? -7.230 -5.841 19.153 1.00 61.84 151 SER A O 1
ATOM 1179 N N . GLU A 1 152 ? -8.076 -6.510 17.188 1.00 61.97 152 GLU A N 1
ATOM 1180 C CA . GLU A 1 152 ? -9.393 -6.885 17.702 1.00 61.97 152 GLU A CA 1
ATOM 1181 C C . GLU A 1 152 ? -9.351 -8.167 18.552 1.00 61.97 152 GLU A C 1
ATOM 1183 O O . GLU A 1 152 ? -9.988 -8.218 19.602 1.00 61.97 152 GLU A O 1
ATOM 1188 N N . ALA A 1 153 ? -8.571 -9.175 18.152 1.00 58.28 153 ALA A N 1
ATOM 1189 C CA . ALA A 1 153 ? -8.350 -10.398 18.926 1.00 58.28 153 ALA A CA 1
ATOM 1190 C C . ALA A 1 153 ? -7.621 -10.112 20.252 1.00 58.28 153 ALA A C 1
ATOM 1192 O O . ALA A 1 153 ? -8.014 -10.628 21.298 1.00 58.28 153 ALA A O 1
ATOM 1193 N N . ILE A 1 154 ? -6.635 -9.205 20.233 1.00 53.34 154 ILE A N 1
ATOM 1194 C CA . ILE A 1 154 ? -5.963 -8.679 21.431 1.00 53.34 154 ILE A CA 1
ATOM 1195 C C . ILE A 1 154 ? -6.976 -8.000 22.358 1.00 53.34 154 ILE A C 1
ATOM 1197 O O . ILE A 1 154 ? -7.020 -8.302 23.548 1.00 53.34 154 ILE A O 1
ATOM 1201 N N . ALA A 1 155 ? -7.817 -7.108 21.823 1.00 59.41 155 ALA A N 1
ATOM 1202 C CA . ALA A 1 155 ? -8.811 -6.381 22.614 1.00 59.41 155 ALA A CA 1
ATOM 1203 C C . ALA A 1 155 ? -9.871 -7.303 23.247 1.00 59.41 155 ALA A C 1
ATOM 1205 O O . ALA A 1 155 ? -10.453 -6.957 24.273 1.00 59.41 155 ALA A O 1
ATOM 1206 N N . ARG A 1 156 ? -10.113 -8.477 22.650 1.00 60.28 156 ARG A N 1
ATOM 1207 C CA . ARG A 1 156 ? -11.039 -9.503 23.153 1.00 60.28 156 ARG A CA 1
ATOM 1208 C C . ARG A 1 156 ? -10.387 -10.519 24.103 1.00 60.28 156 ARG A C 1
ATOM 1210 O O . ARG A 1 156 ? -11.091 -11.392 24.599 1.00 60.28 156 ARG A O 1
ATOM 1217 N N . GLY A 1 157 ? -9.088 -10.392 24.390 1.00 48.12 157 GLY A N 1
ATOM 1218 C CA . GLY A 1 157 ? -8.391 -11.213 25.385 1.00 48.12 157 GLY A CA 1
ATOM 1219 C C . GLY A 1 157 ? -7.853 -12.555 24.877 1.00 48.12 157 GLY A C 1
ATOM 1220 O O . GLY A 1 157 ? -7.722 -13.482 25.674 1.00 48.12 157 GLY A O 1
ATOM 1221 N N . ASP A 1 158 ? -7.540 -12.688 23.581 1.00 52.75 158 ASP A N 1
ATOM 1222 C CA . ASP A 1 158 ? -6.917 -13.907 23.043 1.00 52.75 158 ASP A CA 1
ATOM 1223 C C . ASP A 1 158 ? -5.477 -14.086 23.571 1.00 52.75 158 ASP A C 1
ATOM 1225 O O . ASP A 1 158 ? -4.578 -13.270 23.339 1.00 52.75 158 ASP A O 1
ATOM 1229 N N . VAL A 1 159 ? -5.266 -15.192 24.286 1.00 54.75 159 VAL A N 1
ATOM 1230 C CA . VAL A 1 159 ? -4.041 -15.536 25.021 1.00 54.75 159 VAL A CA 1
ATOM 1231 C C . VAL A 1 159 ? -2.826 -15.699 24.096 1.00 54.75 159 VAL A C 1
ATOM 1233 O O . VAL A 1 159 ? -1.695 -15.462 24.517 1.00 54.75 159 VAL A O 1
ATOM 1236 N N . ASN A 1 160 ? -3.034 -16.029 22.815 1.00 52.31 160 ASN A N 1
ATOM 1237 C CA . ASN A 1 160 ? -1.942 -16.177 21.848 1.00 52.31 160 ASN A CA 1
ATOM 1238 C C . ASN A 1 160 ? -1.341 -14.835 21.407 1.00 52.31 160 ASN A C 1
ATOM 1240 O O . ASN A 1 160 ? -0.157 -14.770 21.076 1.00 52.31 160 ASN A O 1
ATOM 1244 N N . ALA A 1 161 ? -2.118 -13.750 21.441 1.00 51.59 161 ALA A N 1
ATOM 1245 C CA . ALA A 1 161 ? -1.638 -12.423 21.067 1.00 51.59 161 ALA A CA 1
ATOM 1246 C C . ALA A 1 161 ? -0.898 -11.710 22.217 1.00 51.59 161 ALA A C 1
ATOM 1248 O O . ALA A 1 161 ? -0.053 -10.846 21.976 1.00 51.59 161 ALA A O 1
ATOM 1249 N N . ILE A 1 162 ? -1.129 -12.133 23.468 1.00 55.16 162 ILE A N 1
ATOM 1250 C CA . ILE A 1 162 ? -0.334 -11.720 24.637 1.00 55.16 162 ILE A CA 1
ATOM 1251 C C . ILE A 1 162 ? 1.131 -12.155 24.476 1.00 55.16 162 ILE A C 1
ATOM 1253 O O . ILE A 1 162 ? 2.037 -11.394 24.820 1.00 55.16 162 ILE A O 1
ATOM 1257 N N . ASN A 1 163 ? 1.383 -13.324 23.876 1.00 55.66 163 ASN A N 1
ATOM 1258 C CA . ASN A 1 163 ? 2.738 -13.848 23.672 1.00 55.66 163 ASN A CA 1
ATOM 1259 C C . ASN A 1 163 ? 3.619 -12.917 22.822 1.00 55.66 163 ASN A C 1
ATOM 1261 O O . ASN A 1 163 ? 4.828 -12.871 23.034 1.00 55.66 163 ASN A O 1
ATOM 1265 N N . TYR A 1 164 ? 3.031 -12.119 21.922 1.00 58.75 164 TYR A N 1
ATOM 1266 C CA . TYR A 1 164 ? 3.765 -11.108 21.154 1.00 58.75 164 TYR A CA 1
ATOM 1267 C C . TYR A 1 164 ? 4.269 -9.959 22.043 1.00 58.75 164 TYR A C 1
ATOM 1269 O O . TYR A 1 164 ? 5.431 -9.567 21.942 1.00 58.75 164 TYR A O 1
ATOM 1277 N N . PHE A 1 165 ? 3.440 -9.453 22.964 1.00 58.16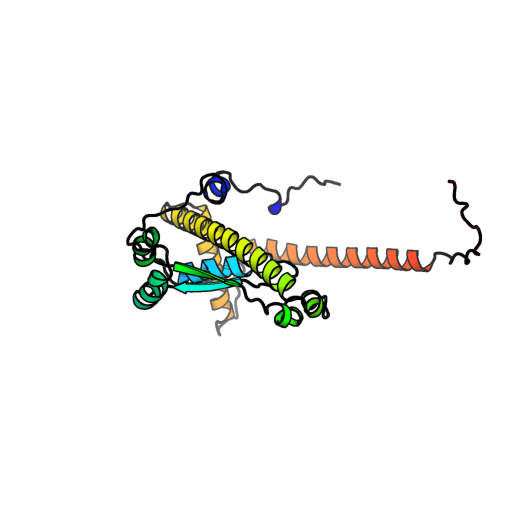 165 PHE A N 1
ATOM 1278 C CA . PHE A 1 165 ? 3.853 -8.412 23.914 1.00 58.16 165 PHE A CA 1
ATOM 1279 C C . PHE A 1 165 ? 4.849 -8.931 24.943 1.00 58.16 165 PHE A C 1
ATOM 1281 O O . PHE A 1 165 ? 5.776 -8.211 25.306 1.00 58.16 165 PHE A O 1
ATOM 1288 N N . VAL A 1 166 ? 4.695 -10.184 25.375 1.00 63.81 166 VAL A N 1
ATOM 1289 C CA . VAL A 1 166 ? 5.682 -10.854 26.225 1.00 63.81 166 VAL A CA 1
ATOM 1290 C C . VAL A 1 166 ? 7.008 -10.949 25.472 1.00 63.81 166 VAL A C 1
ATOM 1292 O O . VAL A 1 166 ? 8.016 -10.482 25.987 1.00 63.81 166 VAL A O 1
ATOM 1295 N N . ALA A 1 167 ? 7.014 -11.418 24.222 1.00 65.38 167 ALA A N 1
ATOM 1296 C CA . ALA A 1 167 ? 8.222 -11.478 23.402 1.00 65.38 167 ALA A CA 1
ATOM 1297 C C . ALA A 1 167 ? 8.871 -10.096 23.195 1.00 65.38 167 ALA A C 1
ATOM 1299 O O . ALA A 1 167 ? 10.079 -9.962 23.389 1.00 65.38 167 ALA A O 1
ATOM 1300 N N . GLN A 1 168 ? 8.093 -9.051 22.880 1.00 65.81 168 GLN A N 1
ATOM 1301 C CA . GLN A 1 168 ? 8.622 -7.686 22.763 1.00 65.81 168 GLN A CA 1
ATOM 1302 C C . GLN A 1 168 ? 9.210 -7.179 24.085 1.00 65.81 168 GLN A C 1
ATOM 1304 O O . GLN A 1 168 ? 10.317 -6.645 24.084 1.00 65.81 168 GLN A O 1
ATOM 1309 N N . LYS A 1 169 ? 8.526 -7.387 25.217 1.00 70.88 169 LYS A N 1
ATOM 1310 C CA . LYS A 1 169 ? 9.020 -6.982 26.541 1.00 70.88 169 LYS A CA 1
ATOM 1311 C C . LYS A 1 169 ? 10.262 -7.761 26.965 1.00 70.88 169 LYS A C 1
ATOM 1313 O O . LYS A 1 169 ? 11.149 -7.178 27.577 1.00 70.88 169 LYS A O 1
ATOM 1318 N N . TYR A 1 170 ? 10.367 -9.035 26.590 1.00 67.00 170 TYR A N 1
ATOM 1319 C CA . TYR A 1 170 ? 11.584 -9.824 26.768 1.00 67.00 170 TYR A CA 1
ATOM 1320 C C . TYR A 1 170 ? 12.744 -9.237 25.957 1.00 67.00 170 TYR A C 1
ATOM 1322 O O . TYR A 1 170 ? 13.816 -9.014 26.513 1.00 67.00 170 TYR A O 1
ATOM 1330 N N . VAL A 1 171 ? 12.540 -8.929 24.671 1.00 74.06 171 VAL A N 1
ATOM 1331 C CA . VAL A 1 171 ? 13.582 -8.329 23.815 1.00 74.06 171 VAL A CA 1
ATOM 1332 C C . VAL A 1 171 ? 14.008 -6.949 24.328 1.00 74.06 171 VAL A C 1
ATOM 1334 O O . VAL A 1 171 ? 15.203 -6.662 24.376 1.00 74.06 171 VAL A O 1
ATOM 1337 N N . GLU A 1 172 ? 13.061 -6.116 24.765 1.00 72.38 172 GLU A N 1
ATOM 1338 C CA . GLU A 1 172 ? 13.340 -4.818 25.395 1.00 72.38 172 GLU A CA 1
ATOM 1339 C C . GLU A 1 172 ? 14.153 -4.975 26.687 1.00 72.38 172 GLU A C 1
ATOM 1341 O O . GLU A 1 172 ? 15.198 -4.339 26.826 1.00 72.38 172 GLU A O 1
ATOM 1346 N N . ALA A 1 173 ? 13.742 -5.874 27.587 1.00 72.38 173 ALA A N 1
ATOM 1347 C CA . ALA A 1 173 ? 14.446 -6.141 28.841 1.00 72.38 173 ALA A CA 1
ATOM 1348 C C . ALA A 1 173 ? 15.875 -6.664 28.607 1.00 72.38 173 ALA A C 1
ATOM 1350 O O . ALA A 1 173 ? 16.812 -6.266 29.300 1.00 72.38 173 ALA A O 1
ATOM 1351 N N . PHE A 1 174 ? 16.077 -7.506 27.589 1.00 68.69 174 PHE A N 1
ATOM 1352 C CA . PHE A 1 174 ? 17.414 -7.939 27.178 1.00 68.69 174 PHE A CA 1
ATOM 1353 C C . PHE A 1 174 ? 18.248 -6.795 26.600 1.00 68.69 174 PHE A C 1
ATOM 1355 O O . PHE A 1 174 ? 19.445 -6.710 26.872 1.00 68.69 174 PHE A O 1
ATOM 1362 N N . ALA A 1 175 ? 17.637 -5.900 25.826 1.00 72.06 175 ALA A N 1
ATOM 1363 C CA . ALA A 1 175 ? 18.331 -4.753 25.260 1.00 72.06 175 ALA A CA 1
ATOM 1364 C C . ALA A 1 175 ? 18.744 -3.728 26.333 1.00 72.06 175 ALA A C 1
ATOM 1366 O O . ALA A 1 175 ? 19.777 -3.076 26.173 1.00 72.06 175 ALA A O 1
ATOM 1367 N N . GLU A 1 176 ? 17.968 -3.591 27.411 1.00 70.56 176 GLU A N 1
ATOM 1368 C CA . GLU A 1 176 ? 18.325 -2.800 28.595 1.00 70.56 176 GLU A CA 1
ATOM 1369 C C . GLU A 1 176 ? 19.440 -3.469 29.407 1.00 70.56 176 GLU A C 1
ATOM 1371 O O . GLU A 1 176 ? 20.417 -2.810 29.772 1.00 70.56 176 GLU A O 1
ATOM 1376 N N . LEU A 1 177 ? 19.360 -4.789 29.609 1.00 65.06 177 LEU A N 1
ATOM 1377 C CA . LEU A 1 177 ? 20.402 -5.563 30.284 1.00 65.06 177 LEU A CA 1
ATOM 1378 C C . LEU A 1 177 ? 21.744 -5.469 29.542 1.00 65.06 177 LEU A C 1
ATOM 1380 O O . LEU A 1 177 ? 22.765 -5.217 30.176 1.00 65.06 177 LEU A O 1
ATOM 1384 N N . ALA A 1 178 ? 21.731 -5.585 28.210 1.00 65.75 178 ALA A N 1
ATOM 1385 C CA . ALA A 1 178 ? 22.910 -5.488 27.345 1.00 65.75 178 ALA A CA 1
ATOM 1386 C C . ALA A 1 178 ? 23.519 -4.075 27.272 1.00 65.75 178 ALA A C 1
ATOM 1388 O O . ALA A 1 178 ? 24.683 -3.922 26.897 1.00 65.75 178 ALA A O 1
ATOM 1389 N N . ARG A 1 179 ? 22.763 -3.034 27.640 1.00 72.44 179 ARG A N 1
ATOM 1390 C CA . ARG A 1 179 ? 23.236 -1.639 27.693 1.00 72.44 179 ARG A CA 1
ATOM 1391 C C . ARG A 1 179 ? 23.620 -1.178 29.102 1.00 72.44 179 ARG A C 1
ATOM 1393 O O . ARG A 1 179 ? 24.153 -0.080 29.249 1.00 72.44 179 ARG A O 1
ATOM 1400 N N . SER A 1 180 ? 23.379 -1.992 30.131 1.00 76.06 180 SER A N 1
ATOM 1401 C CA . SER A 1 180 ? 23.667 -1.622 31.519 1.00 76.06 180 SER A CA 1
ATOM 1402 C C . SER A 1 180 ? 25.179 -1.601 31.805 1.00 76.06 180 SER A C 1
ATOM 1404 O O . SER A 1 180 ? 25.876 -2.561 31.484 1.00 76.06 180 SER A O 1
ATOM 1406 N N . PRO A 1 181 ? 25.725 -0.564 32.461 1.00 60.84 181 PRO A N 1
ATOM 1407 C CA . PRO A 1 181 ? 27.148 -0.497 32.806 1.00 60.84 181 PRO A CA 1
ATOM 1408 C C . PRO A 1 181 ? 27.581 -1.441 33.955 1.00 60.84 181 PRO A C 1
ATOM 1410 O O . PRO A 1 181 ? 28.758 -1.459 34.307 1.00 60.84 181 PRO A O 1
ATOM 1413 N N . GLN A 1 182 ? 26.674 -2.241 34.542 1.00 58.97 182 GLN A N 1
ATOM 1414 C CA . GLN A 1 182 ? 26.948 -3.156 35.674 1.00 58.97 182 GLN A CA 1
ATOM 1415 C C . GLN A 1 182 ? 26.988 -4.663 35.307 1.00 58.97 182 GLN A C 1
ATOM 1417 O O . GLN A 1 182 ? 26.772 -5.525 36.159 1.00 58.97 182 GLN A O 1
ATOM 1422 N N . GLN A 1 183 ? 27.275 -5.020 34.053 1.00 57.56 183 GLN A N 1
ATOM 1423 C CA . GLN A 1 183 ? 27.157 -6.395 33.529 1.00 57.56 183 GLN A CA 1
ATOM 1424 C C . GLN A 1 183 ? 28.263 -7.378 33.973 1.00 57.56 183 GLN A C 1
ATOM 1426 O O . GLN A 1 183 ? 29.093 -7.797 33.172 1.00 57.56 183 GLN A O 1
ATOM 1431 N N . LYS A 1 184 ? 28.264 -7.816 35.239 1.00 54.66 184 LYS A N 1
ATOM 1432 C CA . LYS A 1 184 ? 29.054 -8.998 35.660 1.00 54.66 184 LYS A CA 1
ATOM 1433 C C . LYS A 1 184 ? 28.250 -10.305 35.705 1.00 54.66 184 LYS A C 1
ATOM 1435 O O . LYS A 1 184 ? 28.856 -11.369 35.771 1.00 54.66 184 LYS A O 1
ATOM 1440 N N . THR A 1 185 ? 26.919 -10.236 35.615 1.00 60.31 185 THR A N 1
ATOM 1441 C CA . THR A 1 185 ? 26.025 -11.404 35.687 1.00 60.31 185 THR A CA 1
ATOM 1442 C C . THR A 1 185 ? 24.984 -11.346 34.573 1.00 60.31 185 THR A C 1
ATOM 1444 O O . THR A 1 185 ? 24.213 -10.392 34.496 1.00 60.31 185 THR A O 1
ATOM 1447 N N . VAL A 1 186 ? 24.946 -12.378 33.729 1.00 59.03 186 VAL A N 1
ATOM 1448 C CA . VAL A 1 186 ? 23.922 -12.580 32.694 1.00 59.03 186 VAL A CA 1
ATOM 1449 C C . VAL A 1 186 ? 23.024 -13.728 33.148 1.00 59.03 186 VAL A C 1
ATOM 1451 O O . VAL A 1 186 ? 23.501 -14.844 33.342 1.00 59.03 186 VAL A O 1
ATOM 1454 N N . ILE A 1 187 ? 21.731 -13.459 33.338 1.00 62.50 187 ILE A N 1
ATOM 1455 C CA . ILE A 1 187 ? 20.731 -14.498 33.610 1.00 62.50 187 ILE A CA 1
ATOM 1456 C C . ILE A 1 187 ? 20.210 -14.969 32.257 1.00 62.50 187 ILE A C 1
ATOM 1458 O O . ILE A 1 187 ? 19.470 -14.251 31.588 1.00 62.50 187 ILE A O 1
ATOM 1462 N N . VAL A 1 188 ? 20.639 -16.157 31.838 1.00 54.62 188 VAL A N 1
ATOM 1463 C CA . VAL A 1 188 ? 20.171 -16.788 30.602 1.00 54.62 188 VAL A CA 1
ATOM 1464 C C . VAL A 1 188 ? 18.974 -17.681 30.947 1.00 54.62 188 VAL A C 1
ATOM 1466 O O . VAL A 1 188 ? 19.139 -18.621 31.727 1.00 54.62 188 VAL A O 1
ATOM 1469 N N . PRO A 1 189 ? 17.771 -17.411 30.411 1.00 52.59 189 PRO A N 1
ATOM 1470 C CA . PRO A 1 189 ? 16.616 -18.287 30.568 1.00 52.59 189 PRO A CA 1
ATOM 1471 C C . PRO A 1 189 ? 16.927 -19.680 30.014 1.00 52.59 189 PRO A C 1
ATOM 1473 O O . PRO A 1 189 ? 17.543 -19.801 28.954 1.00 52.59 189 PRO A O 1
ATOM 1476 N N . SER A 1 190 ? 16.469 -20.730 30.696 1.00 64.44 190 SER A N 1
ATOM 1477 C CA . SER A 1 190 ? 16.714 -22.136 30.328 1.00 64.44 190 SER A CA 1
ATOM 1478 C C . SER A 1 190 ? 16.288 -22.490 28.896 1.00 64.44 190 SER A C 1
ATOM 1480 O O . SER A 1 190 ? 16.893 -23.359 28.274 1.00 64.44 190 SER A O 1
ATOM 1482 N N . GLU A 1 191 ? 15.318 -21.763 28.336 1.00 63.00 191 GLU A N 1
ATOM 1483 C CA . GLU A 1 191 ? 14.818 -21.943 26.967 1.00 63.00 191 GLU A CA 1
ATOM 1484 C C . GLU A 1 191 ? 15.786 -21.443 25.870 1.00 63.00 191 GLU A C 1
ATOM 1486 O O . GLU A 1 191 ? 15.658 -21.834 24.710 1.00 63.00 191 GLU A O 1
ATOM 1491 N N . MET A 1 192 ? 16.809 -20.631 26.189 1.00 53.62 192 MET A N 1
ATOM 1492 C CA . MET A 1 192 ? 17.830 -20.239 25.195 1.00 53.62 192 MET A CA 1
ATOM 1493 C C . MET A 1 192 ? 18.770 -21.389 24.808 1.00 53.62 192 MET A C 1
ATOM 1495 O O . MET A 1 192 ? 19.410 -21.318 23.756 1.00 53.62 192 MET A O 1
ATOM 1499 N N . GLY A 1 193 ? 18.839 -22.463 25.604 1.00 58.25 193 GLY A N 1
ATOM 1500 C CA . GLY A 1 193 ? 19.615 -23.655 25.247 1.00 58.25 193 GLY A CA 1
ATOM 1501 C C . GLY A 1 193 ? 19.161 -24.270 23.917 1.00 58.25 193 GLY A C 1
ATOM 1502 O O . GLY A 1 193 ? 19.994 -24.705 23.121 1.00 58.25 193 GLY A O 1
ATOM 1503 N N . ALA A 1 194 ? 17.856 -24.210 23.623 1.00 55.03 194 ALA A N 1
ATOM 1504 C CA . ALA A 1 194 ? 17.287 -24.699 22.368 1.00 55.03 194 ALA A CA 1
ATOM 1505 C C . ALA A 1 194 ? 17.730 -23.866 21.145 1.00 55.03 194 ALA A C 1
ATOM 1507 O O . ALA A 1 194 ? 17.963 -24.420 20.072 1.00 55.03 194 ALA A O 1
ATOM 1508 N N . LEU A 1 195 ? 17.930 -22.553 21.316 1.00 43.88 195 LEU A N 1
ATOM 1509 C CA . LEU A 1 195 ? 18.396 -21.641 20.259 1.00 43.88 195 LEU A CA 1
ATOM 1510 C C . LEU A 1 195 ? 19.889 -21.814 19.935 1.00 43.88 195 LEU A C 1
ATOM 1512 O O . LEU A 1 195 ? 20.301 -21.691 18.779 1.00 43.88 195 LEU A O 1
ATOM 1516 N N . VAL A 1 196 ? 20.716 -22.149 20.926 1.00 52.06 196 VAL A N 1
ATOM 1517 C CA . VAL A 1 196 ? 22.148 -22.415 20.696 1.00 52.06 196 VAL A CA 1
ATOM 1518 C C . VAL A 1 196 ? 22.347 -23.738 19.941 1.00 52.06 196 VAL A C 1
ATOM 1520 O O . VAL A 1 196 ? 23.189 -23.808 19.044 1.00 52.06 196 VAL A O 1
ATOM 1523 N N . GLY A 1 197 ? 21.510 -24.750 20.203 1.00 52.31 197 GLY A N 1
ATOM 1524 C CA . GLY A 1 197 ? 21.502 -26.008 19.445 1.00 52.31 197 GLY A CA 1
ATOM 1525 C C . GLY A 1 197 ? 21.187 -25.820 17.954 1.00 52.31 197 GLY A C 1
ATOM 1526 O O . GLY A 1 197 ? 21.823 -26.442 17.103 1.00 52.31 197 GLY A O 1
ATOM 1527 N N . THR A 1 198 ? 20.282 -24.894 17.611 1.00 52.81 198 THR A N 1
ATOM 1528 C CA . THR A 1 198 ? 19.968 -24.577 16.206 1.00 52.81 198 THR A CA 1
ATOM 1529 C C . THR A 1 198 ? 21.111 -23.888 15.457 1.00 52.81 198 THR A C 1
ATOM 1531 O O . THR A 1 198 ? 21.261 -24.103 14.258 1.00 52.81 198 THR A O 1
ATOM 1534 N N . ILE A 1 199 ? 21.968 -23.118 16.136 1.00 47.50 199 ILE A N 1
ATOM 1535 C CA . ILE A 1 199 ? 23.133 -22.471 15.504 1.00 47.50 199 ILE A CA 1
ATOM 1536 C C . ILE A 1 199 ? 24.259 -23.492 15.262 1.00 47.50 199 ILE A C 1
ATOM 1538 O O . ILE A 1 199 ? 24.913 -23.446 14.220 1.00 47.50 199 ILE A O 1
ATOM 1542 N N . ALA A 1 200 ? 24.442 -24.461 16.167 1.00 52.44 200 ALA A N 1
ATOM 1543 C CA . ALA A 1 200 ? 25.398 -25.554 15.979 1.00 52.44 200 ALA A CA 1
ATOM 1544 C C . ALA A 1 200 ? 25.002 -26.487 14.815 1.00 52.44 200 ALA A C 1
ATOM 1546 O O . ALA A 1 200 ? 25.851 -26.830 13.991 1.00 52.44 200 ALA A O 1
ATOM 1547 N N . GLY A 1 201 ? 23.710 -26.814 14.677 1.00 49.59 201 GLY A N 1
ATOM 1548 C CA . GLY A 1 201 ? 23.206 -27.644 13.573 1.00 49.59 201 GLY A CA 1
ATOM 1549 C C . GLY A 1 201 ? 23.358 -27.001 12.186 1.00 49.59 201 GLY A C 1
ATOM 1550 O O . GLY A 1 201 ? 23.614 -27.692 11.201 1.00 49.59 201 GLY A O 1
ATOM 1551 N N . VAL A 1 202 ? 23.283 -25.667 12.096 1.00 53.88 202 VAL A N 1
ATOM 1552 C CA . VAL A 1 202 ? 23.565 -24.930 10.848 1.00 53.88 202 VAL A CA 1
ATOM 1553 C C . VAL A 1 202 ? 25.055 -25.000 10.482 1.00 53.88 202 VAL A C 1
ATOM 1555 O O . VAL A 1 202 ? 25.390 -25.058 9.300 1.00 53.88 202 VAL A O 1
ATOM 1558 N N . GLY A 1 203 ? 25.955 -25.068 11.469 1.00 51.50 203 GLY A N 1
ATOM 1559 C CA . GLY A 1 203 ? 27.393 -25.260 11.246 1.00 51.50 203 GLY A CA 1
ATOM 1560 C C . GLY A 1 203 ? 27.738 -26.625 10.634 1.00 51.50 203 GLY A C 1
ATOM 1561 O O . GLY A 1 203 ? 28.512 -26.684 9.677 1.00 51.50 203 GLY A O 1
ATOM 1562 N N . GLU A 1 204 ? 27.119 -27.706 11.120 1.00 54.16 204 GLU A N 1
ATOM 1563 C CA . GLU A 1 204 ? 27.280 -29.060 10.557 1.00 54.16 204 GLU A CA 1
ATOM 1564 C C . GLU A 1 204 ? 26.715 -29.171 9.134 1.00 54.16 204 GLU A C 1
ATOM 1566 O O . GLU A 1 204 ? 27.365 -29.733 8.250 1.00 54.16 204 GLU A O 1
ATOM 1571 N N . LEU A 1 205 ? 25.551 -28.565 8.870 1.00 47.22 205 LEU A N 1
ATOM 1572 C CA . LEU A 1 205 ? 24.945 -28.536 7.532 1.00 47.22 205 LEU A CA 1
ATOM 1573 C C . LEU A 1 205 ? 25.826 -27.811 6.501 1.00 47.22 205 LEU A C 1
ATOM 1575 O O . LEU A 1 205 ? 25.908 -28.232 5.347 1.00 47.22 205 LEU A O 1
ATOM 1579 N N . VAL A 1 206 ? 26.527 -26.750 6.911 1.00 58.91 206 VAL A N 1
ATOM 1580 C CA . VAL A 1 206 ? 27.476 -26.024 6.050 1.00 58.91 206 VAL A CA 1
ATOM 1581 C C . VAL A 1 206 ? 28.755 -26.836 5.801 1.00 58.91 206 VAL A C 1
ATOM 1583 O O . VAL A 1 206 ? 29.318 -26.757 4.705 1.00 58.91 206 VAL A O 1
ATOM 1586 N N . GLY A 1 207 ? 29.202 -27.641 6.771 1.00 63.88 207 GLY A N 1
ATOM 1587 C CA . GLY A 1 207 ? 30.322 -28.577 6.607 1.00 63.88 207 GLY A CA 1
ATOM 1588 C C . GLY A 1 207 ? 30.009 -29.690 5.603 1.00 63.88 207 GLY A C 1
ATOM 1589 O O . GLY A 1 207 ? 30.744 -29.871 4.632 1.00 63.88 207 GLY A O 1
ATOM 1590 N N . LEU A 1 208 ? 28.854 -30.342 5.764 1.00 58.34 208 LEU A N 1
ATOM 1591 C CA . LEU A 1 208 ? 28.381 -31.409 4.875 1.00 58.34 208 LEU A CA 1
ATOM 1592 C C . LEU A 1 208 ? 28.134 -30.908 3.441 1.00 58.34 208 LEU A C 1
ATOM 1594 O O . LEU A 1 208 ? 28.437 -31.606 2.471 1.00 58.34 208 LEU A O 1
ATOM 1598 N N . ALA A 1 209 ? 27.633 -29.677 3.284 1.00 57.00 209 ALA A N 1
ATOM 1599 C CA . ALA A 1 209 ? 27.445 -29.060 1.971 1.00 57.00 209 ALA A CA 1
ATOM 1600 C C . ALA A 1 209 ? 28.780 -28.784 1.255 1.00 57.00 209 ALA A C 1
ATOM 1602 O O . ALA A 1 209 ? 28.886 -28.992 0.044 1.00 57.00 209 ALA A O 1
ATOM 1603 N N . LYS A 1 210 ? 29.820 -28.366 1.992 1.00 61.72 210 LYS A N 1
ATOM 1604 C CA . LYS A 1 210 ? 31.163 -28.153 1.431 1.00 61.72 210 LYS A CA 1
ATOM 1605 C C . LYS A 1 210 ? 31.822 -29.463 1.006 1.00 61.72 210 LYS A C 1
ATOM 1607 O O . LYS A 1 210 ? 32.370 -29.512 -0.094 1.00 61.72 210 LYS A O 1
ATOM 1612 N N . GLU A 1 211 ? 31.707 -30.521 1.806 1.00 65.81 211 GLU A N 1
ATOM 1613 C CA . GLU A 1 211 ? 32.238 -31.847 1.457 1.00 65.81 211 GLU A CA 1
ATOM 1614 C C . GLU A 1 211 ? 31.551 -32.424 0.210 1.00 65.81 211 GLU A C 1
ATOM 1616 O O . GLU A 1 211 ? 32.225 -32.873 -0.719 1.00 65.81 211 GLU A O 1
ATOM 1621 N N . GLN A 1 212 ? 30.219 -32.317 0.106 1.00 56.19 212 GLN A N 1
ATOM 1622 C CA . GLN A 1 212 ? 29.495 -32.765 -1.091 1.00 56.19 212 GLN A CA 1
ATOM 1623 C C . GLN A 1 212 ? 29.855 -31.963 -2.346 1.00 56.19 212 GLN A C 1
ATOM 1625 O O . GLN A 1 212 ? 29.892 -32.516 -3.449 1.00 56.19 212 GLN A O 1
ATOM 1630 N N . GLN A 1 213 ? 30.133 -30.668 -2.205 1.00 55.94 213 GLN A N 1
ATOM 1631 C CA . GLN A 1 213 ? 30.487 -29.804 -3.328 1.00 55.94 213 GLN A CA 1
ATOM 1632 C C . GLN A 1 213 ? 31.935 -30.025 -3.791 1.00 55.94 213 GLN A C 1
ATOM 1634 O O . GLN A 1 213 ? 32.216 -29.922 -4.989 1.00 55.94 213 GLN A O 1
ATOM 1639 N N . GLN A 1 214 ? 32.830 -30.416 -2.883 1.00 56.81 214 GLN A N 1
ATOM 1640 C CA . GLN A 1 214 ? 34.215 -30.770 -3.191 1.00 56.81 214 GLN A CA 1
ATOM 1641 C C . GLN A 1 214 ? 34.299 -32.106 -3.948 1.00 56.81 214 GLN A C 1
ATOM 1643 O O . GLN A 1 214 ? 34.869 -32.145 -5.040 1.00 56.81 214 GLN A O 1
ATOM 1648 N N . VAL A 1 215 ? 33.573 -33.137 -3.496 1.00 57.16 215 VAL A N 1
ATOM 1649 C CA . VAL A 1 215 ? 33.466 -34.433 -4.201 1.00 57.16 215 VAL A CA 1
ATOM 1650 C C . VAL A 1 215 ? 32.853 -34.272 -5.604 1.00 57.16 215 VAL A C 1
ATOM 1652 O O . VAL A 1 215 ? 33.310 -34.884 -6.572 1.00 57.16 215 VAL A O 1
ATOM 1655 N N . ARG A 1 216 ? 31.854 -33.389 -5.767 1.00 55.22 216 ARG A N 1
ATOM 1656 C CA . ARG A 1 216 ? 31.251 -33.084 -7.083 1.00 55.22 216 ARG A CA 1
ATOM 1657 C C . ARG A 1 216 ? 32.198 -32.349 -8.032 1.00 55.22 216 ARG A C 1
ATOM 1659 O O . ARG A 1 216 ? 32.066 -32.485 -9.249 1.00 55.22 216 ARG A O 1
ATOM 1666 N N . THR A 1 217 ? 33.112 -31.548 -7.493 1.00 54.88 217 THR A N 1
ATOM 1667 C CA . THR A 1 217 ? 34.069 -30.764 -8.285 1.00 54.88 217 THR A CA 1
ATOM 1668 C C . THR A 1 217 ? 35.214 -31.648 -8.776 1.00 54.88 217 THR A C 1
ATOM 1670 O O . THR A 1 217 ? 35.577 -31.570 -9.949 1.00 54.88 217 THR A O 1
ATOM 1673 N N . GLU A 1 218 ? 35.697 -32.560 -7.932 1.00 52.12 218 GLU A N 1
ATOM 1674 C CA . GLU A 1 218 ? 36.724 -33.550 -8.284 1.00 52.12 218 GLU A CA 1
ATOM 1675 C C . GLU A 1 218 ? 36.217 -34.548 -9.339 1.00 52.12 218 GLU A C 1
ATOM 1677 O O . GLU A 1 218 ? 36.889 -34.791 -10.343 1.00 52.12 218 GLU A O 1
ATOM 1682 N N . ALA A 1 219 ? 34.972 -35.025 -9.212 1.00 54.66 219 ALA A N 1
ATOM 1683 C CA . ALA A 1 219 ? 34.350 -35.909 -10.203 1.00 54.66 219 ALA A CA 1
ATOM 1684 C C . ALA A 1 219 ? 34.160 -35.247 -11.586 1.00 54.66 219 ALA A C 1
ATOM 1686 O O . ALA A 1 219 ? 34.176 -35.924 -12.614 1.00 54.66 219 ALA A O 1
ATOM 1687 N N . ARG A 1 220 ? 33.999 -33.917 -11.637 1.00 52.31 220 ARG A N 1
ATOM 1688 C CA . ARG A 1 220 ? 33.801 -33.165 -12.889 1.00 52.31 220 ARG A CA 1
ATOM 1689 C C . ARG A 1 220 ? 35.112 -32.872 -13.624 1.00 52.31 220 ARG A C 1
ATOM 1691 O O . ARG A 1 220 ? 35.087 -32.671 -14.836 1.00 52.31 220 ARG A O 1
ATOM 1698 N N . GLN A 1 221 ? 36.242 -32.863 -12.917 1.00 53.78 221 GLN A N 1
ATOM 1699 C CA . GLN A 1 221 ? 37.568 -32.648 -13.505 1.00 53.78 221 GLN A CA 1
ATOM 1700 C C . GLN A 1 221 ? 38.173 -33.928 -14.108 1.00 53.78 221 GLN A C 1
ATOM 1702 O O . GLN A 1 221 ? 39.025 -33.835 -14.987 1.00 53.78 221 GLN A O 1
ATOM 1707 N N . ALA A 1 222 ? 37.693 -35.111 -13.710 1.00 50.34 222 ALA A N 1
ATOM 1708 C CA . ALA A 1 222 ? 38.186 -36.403 -14.195 1.00 50.34 222 ALA A CA 1
ATOM 1709 C C . ALA A 1 222 ? 37.539 -36.906 -15.511 1.00 50.34 222 ALA A C 1
ATOM 1711 O O . ALA A 1 222 ? 37.919 -37.964 -16.013 1.00 50.34 222 ALA A O 1
ATOM 1712 N N . ALA A 1 223 ? 36.566 -36.191 -16.091 1.00 53.50 223 ALA A N 1
ATOM 1713 C CA . ALA A 1 223 ? 35.847 -36.643 -17.291 1.00 53.50 223 ALA A CA 1
ATOM 1714 C C . ALA A 1 223 ? 36.574 -36.256 -18.607 1.00 53.50 223 ALA A C 1
ATOM 1716 O O . ALA A 1 223 ? 36.931 -35.087 -18.781 1.00 53.50 223 ALA A O 1
ATOM 1717 N N . PRO A 1 224 ? 36.775 -37.182 -19.573 1.00 51.97 224 PRO A N 1
ATOM 1718 C CA . PRO A 1 224 ? 37.563 -36.908 -20.776 1.00 51.97 224 PRO A CA 1
ATOM 1719 C C . PRO A 1 224 ? 36.797 -36.055 -21.806 1.00 51.97 224 PRO A C 1
ATOM 1721 O O . PRO A 1 224 ? 35.605 -36.248 -22.048 1.00 51.97 224 PRO A O 1
ATOM 1724 N N . ARG A 1 225 ? 37.499 -35.102 -22.439 1.00 49.59 225 ARG A N 1
ATOM 1725 C CA . ARG A 1 225 ? 36.959 -34.162 -23.443 1.00 49.59 225 ARG A CA 1
ATOM 1726 C C . ARG A 1 225 ? 36.689 -34.849 -24.793 1.00 49.59 225 ARG A C 1
ATOM 1728 O O . ARG A 1 225 ? 37.604 -35.395 -25.401 1.00 49.59 225 ARG A O 1
ATOM 1735 N N . ALA A 1 226 ? 35.452 -34.756 -25.286 1.00 47.78 226 ALA A N 1
ATOM 1736 C CA . ALA A 1 226 ? 35.038 -35.269 -26.597 1.00 47.78 226 ALA A CA 1
ATOM 1737 C C . ALA A 1 226 ? 35.456 -34.350 -27.771 1.00 47.78 226 ALA A C 1
ATOM 1739 O O . ALA A 1 226 ? 35.441 -33.125 -27.653 1.00 47.78 226 ALA A O 1
ATOM 1740 N N . ALA A 1 227 ? 35.816 -34.967 -28.903 1.00 50.59 227 ALA A N 1
ATOM 1741 C CA . ALA A 1 227 ? 36.353 -34.345 -30.122 1.00 50.59 227 ALA A CA 1
ATOM 1742 C C . ALA A 1 227 ? 35.280 -33.665 -31.020 1.00 50.59 227 ALA A C 1
ATOM 1744 O O . ALA A 1 227 ? 34.100 -34.016 -30.930 1.00 50.59 227 ALA A O 1
ATOM 1745 N N . PRO A 1 228 ? 35.652 -32.715 -31.911 1.00 48.31 228 PRO A N 1
ATOM 1746 C CA . PRO A 1 228 ? 34.692 -31.874 -32.632 1.00 48.31 228 PRO A CA 1
ATOM 1747 C C . PRO A 1 228 ? 34.098 -32.555 -33.882 1.00 48.31 228 PRO A C 1
ATOM 1749 O O . PRO A 1 228 ? 34.797 -33.233 -34.635 1.00 48.31 228 PRO A O 1
ATOM 1752 N N . ARG A 1 229 ? 32.794 -32.345 -34.122 1.00 40.50 229 ARG A N 1
ATOM 1753 C CA . ARG A 1 229 ? 32.033 -32.891 -35.266 1.00 40.50 229 ARG A CA 1
ATOM 1754 C C . ARG A 1 229 ? 32.101 -31.975 -36.501 1.00 40.50 229 ARG A C 1
ATOM 1756 O O . ARG A 1 229 ? 31.987 -30.760 -36.376 1.00 40.50 229 ARG A O 1
ATOM 1763 N N . ARG A 1 230 ? 32.262 -32.579 -37.688 1.00 40.44 230 ARG A N 1
ATOM 1764 C CA . ARG A 1 230 ? 32.280 -31.928 -39.017 1.00 40.44 230 ARG A CA 1
ATOM 1765 C C . ARG A 1 230 ? 30.871 -31.650 -39.567 1.00 40.44 230 ARG A C 1
ATOM 1767 O O . ARG A 1 230 ? 29.928 -32.366 -39.248 1.00 40.44 230 ARG A O 1
ATOM 1774 N N . SER A 1 231 ? 30.784 -30.625 -40.415 1.00 49.31 231 SER A N 1
ATOM 1775 C CA . SER A 1 231 ? 29.602 -30.111 -41.119 1.00 49.31 231 SER A CA 1
ATOM 1776 C C . SER A 1 231 ? 29.201 -30.927 -42.360 1.00 49.31 231 SER A C 1
ATOM 1778 O O . SER A 1 231 ? 30.061 -31.472 -43.051 1.00 49.31 231 SER A O 1
ATOM 1780 N N . GLY A 1 232 ? 27.903 -30.929 -42.693 1.00 36.62 232 GLY A N 1
ATOM 1781 C CA . GLY A 1 232 ? 27.402 -31.275 -44.030 1.00 36.62 232 GLY A CA 1
ATOM 1782 C C . GLY A 1 232 ? 25.931 -31.711 -44.074 1.00 36.62 232 GLY A C 1
ATOM 1783 O O . GLY A 1 232 ? 25.525 -32.557 -43.283 1.00 36.62 232 GLY A O 1
ATOM 1784 N N . GLY A 1 233 ? 25.168 -31.177 -45.038 1.00 36.09 233 GLY A N 1
ATOM 1785 C CA . GLY A 1 233 ? 23.915 -31.776 -45.527 1.00 36.09 233 GLY A CA 1
ATOM 1786 C C . GLY A 1 233 ? 22.752 -30.799 -45.724 1.00 36.09 233 GLY A C 1
ATOM 1787 O O . GLY A 1 233 ? 22.120 -30.400 -44.756 1.00 36.09 233 GLY A O 1
ATOM 1788 N N . ALA A 1 234 ? 22.479 -30.437 -46.981 1.00 43.28 234 ALA A N 1
ATOM 1789 C CA . ALA A 1 234 ? 21.414 -29.541 -47.436 1.00 43.28 234 ALA A CA 1
ATOM 1790 C C . ALA A 1 234 ? 20.006 -30.175 -47.382 1.00 43.28 234 ALA A C 1
ATOM 1792 O O . ALA A 1 234 ? 19.863 -31.394 -47.461 1.00 43.28 234 ALA A O 1
ATOM 1793 N N . VAL A 1 235 ? 18.974 -29.328 -47.301 1.00 48.12 235 VAL A N 1
ATOM 1794 C CA . VAL A 1 235 ? 17.544 -29.693 -47.287 1.00 48.12 235 VAL A CA 1
ATOM 1795 C C . VAL A 1 235 ? 16.937 -29.412 -48.672 1.00 48.12 235 VAL A C 1
ATOM 1797 O O . VAL A 1 235 ? 17.168 -28.315 -49.184 1.00 48.12 235 VAL A O 1
ATOM 1800 N N . PRO A 1 236 ? 16.166 -30.327 -49.294 1.00 44.75 236 PRO A N 1
ATOM 1801 C CA . PRO A 1 236 ? 15.433 -30.027 -50.518 1.00 44.75 236 PRO A CA 1
ATOM 1802 C C . PRO A 1 236 ? 14.024 -29.491 -50.216 1.00 44.75 236 PRO A C 1
ATOM 1804 O O . PRO A 1 236 ? 13.333 -29.978 -49.322 1.00 44.75 236 PRO A O 1
ATOM 1807 N N . THR A 1 237 ? 13.601 -28.493 -50.989 1.00 50.78 237 THR A N 1
ATOM 1808 C CA . THR A 1 237 ? 12.242 -27.932 -51.021 1.00 50.78 237 THR A CA 1
ATOM 1809 C C . THR A 1 237 ? 11.318 -28.784 -51.886 1.00 50.78 237 THR A C 1
ATOM 1811 O O . THR A 1 237 ? 11.737 -29.267 -52.937 1.00 50.78 237 THR A O 1
ATOM 1814 N N . THR A 1 238 ? 10.061 -28.922 -51.470 1.00 43.66 238 THR A N 1
ATOM 1815 C CA . THR A 1 238 ? 8.968 -29.458 -52.297 1.00 43.66 238 THR A CA 1
ATOM 1816 C C . THR A 1 238 ? 7.916 -28.375 -52.519 1.00 43.66 238 THR A C 1
ATOM 1818 O O . THR A 1 238 ? 7.701 -27.543 -51.636 1.00 43.66 238 THR A O 1
ATOM 1821 N N . GLU A 1 239 ? 7.382 -28.383 -53.743 1.00 44.22 239 GLU A N 1
ATOM 1822 C CA . GLU A 1 239 ? 6.330 -27.525 -54.310 1.00 44.22 239 GLU A CA 1
ATOM 1823 C C . GLU A 1 239 ? 4.993 -27.601 -53.562 1.00 44.22 239 GLU A C 1
ATOM 1825 O O . GLU A 1 239 ? 4.696 -28.669 -52.975 1.00 44.22 239 GLU A O 1
#

Radius of gyration: 27.65 Å; chains: 1; bounding box: 58×61×90 Å

pLDDT: mean 74.17, std 17.14, range [36.09, 97.25]